Protein AF-A0A7Y5DI59-F1 (afdb_monomer)

Sequence (197 aa):
MNYLNNEKKNRFDKLISLFTQGNISDEQQIELLELQKELKNNKAAIRLQIESIQRQINELNIGVEKLYSREEIEAAARTYSVQPPSSKAGQKQARPSDNNDVLLILPNALGKKGPPDWKYRQGRVYEKAAKTLTTPWQLKQFPPKLLKNGTSAEALQPFFTPVGATYFATETGRAELNKLLDETQTARTHIAKREAK

Radius of gyration: 24.99 Å; Cα contacts (8 Å, |Δi|>4): 143; chains: 1; bounding box: 56×47×71 Å

Structure (mmCIF, N/CA/C/O backbone):
data_AF-A0A7Y5DI59-F1
#
_entry.id   AF-A0A7Y5DI59-F1
#
loop_
_atom_site.group_PDB
_atom_site.id
_atom_site.type_symbol
_atom_site.label_atom_id
_atom_site.label_alt_id
_atom_site.label_comp_id
_atom_site.label_asym_id
_atom_site.label_entity_id
_atom_site.label_seq_id
_atom_site.pdbx_PDB_ins_code
_atom_site.Cartn_x
_atom_site.Cartn_y
_atom_site.Cartn_z
_atom_site.occupancy
_atom_site.B_iso_or_equiv
_atom_site.auth_seq_id
_atom_site.auth_comp_id
_atom_site.auth_asym_id
_atom_site.auth_atom_id
_atom_site.pdbx_PDB_model_num
ATOM 1 N N . MET A 1 1 ? -5.175 -5.384 18.602 1.00 54.12 1 MET A N 1
ATOM 2 C CA . MET A 1 1 ? -4.347 -4.453 19.400 1.00 54.12 1 MET A CA 1
ATOM 3 C C . MET A 1 1 ? -5.215 -3.890 20.514 1.00 54.12 1 MET A C 1
ATOM 5 O O . MET A 1 1 ? -6.174 -3.193 20.209 1.00 54.12 1 MET A O 1
ATOM 9 N N . ASN A 1 2 ? -4.949 -4.253 21.771 1.00 65.69 2 ASN A N 1
ATOM 10 C CA . ASN A 1 2 ? -5.624 -3.656 22.927 1.00 65.69 2 ASN A CA 1
ATOM 11 C C . ASN A 1 2 ? -4.842 -2.398 23.329 1.00 65.69 2 ASN A C 1
ATOM 13 O O . ASN A 1 2 ? -3.684 -2.500 23.715 1.00 65.69 2 ASN A O 1
ATOM 17 N N . TYR A 1 3 ? -5.461 -1.224 23.193 1.00 78.50 3 TYR A N 1
ATOM 18 C CA . TYR A 1 3 ? -4.869 0.075 23.562 1.00 78.50 3 TYR A CA 1
ATOM 19 C C . TYR A 1 3 ? -5.213 0.497 24.999 1.00 78.50 3 TYR A C 1
ATOM 21 O O . TYR A 1 3 ? -4.777 1.541 25.471 1.00 78.50 3 TYR A O 1
ATOM 29 N N . LEU A 1 4 ? -6.004 -0.330 25.675 1.00 80.50 4 LEU A N 1
ATOM 30 C CA . LEU A 1 4 ? -6.393 -0.248 27.073 1.00 80.50 4 LEU A CA 1
ATOM 31 C C . LEU A 1 4 ? -6.234 -1.654 27.665 1.00 80.50 4 LEU A C 1
ATOM 33 O O . LEU A 1 4 ? -6.315 -2.649 26.932 1.00 80.50 4 LEU A O 1
ATOM 37 N N . ASN A 1 5 ? -6.014 -1.748 28.976 1.00 87.69 5 ASN A N 1
ATOM 38 C CA . ASN A 1 5 ? -6.064 -3.039 29.661 1.00 87.69 5 ASN A CA 1
ATOM 39 C C . ASN A 1 5 ? -7.501 -3.613 29.612 1.00 87.69 5 ASN A C 1
ATOM 41 O O . ASN A 1 5 ? -8.457 -2.905 29.284 1.00 87.69 5 ASN A O 1
ATOM 45 N N . ASN A 1 6 ? -7.660 -4.906 29.905 1.00 85.81 6 ASN A N 1
ATOM 46 C CA . ASN A 1 6 ? -8.961 -5.574 29.770 1.00 85.81 6 ASN A CA 1
ATOM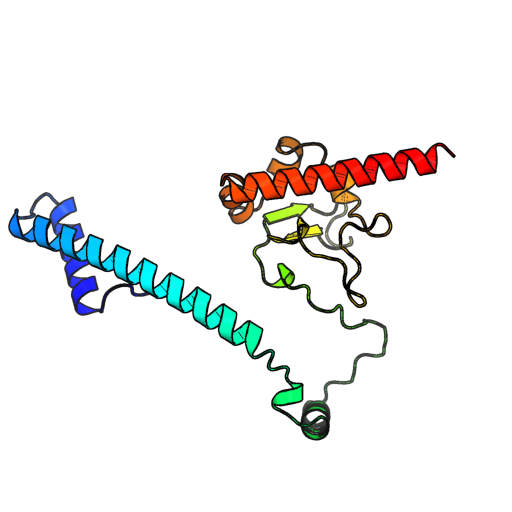 47 C C . ASN A 1 6 ? -10.055 -4.933 30.642 1.00 85.81 6 ASN A C 1
ATOM 49 O O . ASN A 1 6 ? -11.192 -4.817 30.197 1.00 8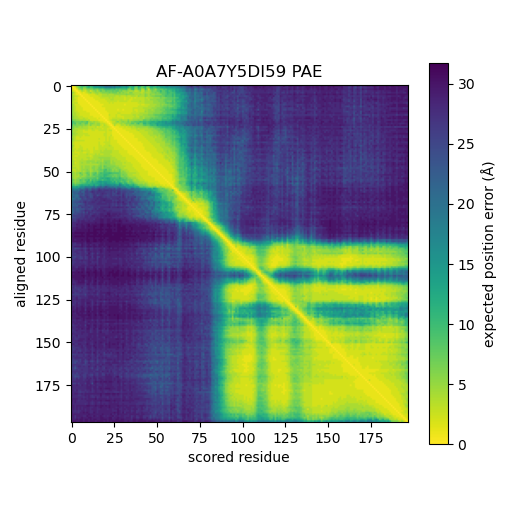5.81 6 ASN A O 1
ATOM 53 N N . GLU A 1 7 ? -9.711 -4.462 31.841 1.00 87.06 7 GLU A N 1
ATOM 54 C CA . GLU A 1 7 ? -10.651 -3.795 32.749 1.00 87.06 7 GLU A CA 1
ATOM 55 C C . GLU A 1 7 ? -11.157 -2.466 32.179 1.00 87.06 7 GLU A C 1
ATOM 57 O O . GLU A 1 7 ? -12.365 -2.252 32.071 1.00 87.06 7 GLU A O 1
ATOM 62 N N . LYS A 1 8 ? -10.244 -1.597 31.735 1.00 87.94 8 LYS A N 1
ATOM 63 C CA . LYS A 1 8 ? -10.567 -0.298 31.133 1.00 87.94 8 LYS A CA 1
ATOM 64 C C . LYS A 1 8 ? -11.302 -0.449 29.812 1.00 87.94 8 LYS A C 1
ATOM 66 O O . LYS A 1 8 ? -12.173 0.357 29.513 1.00 87.94 8 LYS A O 1
ATOM 71 N N . LYS A 1 9 ? -10.994 -1.486 29.033 1.00 86.75 9 LYS A N 1
ATOM 72 C CA . LYS A 1 9 ? -11.729 -1.798 27.805 1.00 86.75 9 LYS A CA 1
ATOM 73 C C . LYS A 1 9 ? -13.176 -2.184 28.101 1.00 86.75 9 LYS A C 1
ATOM 75 O O . LYS A 1 9 ? -14.081 -1.590 27.533 1.00 86.75 9 LYS A O 1
ATOM 80 N N . ASN A 1 10 ? -13.395 -3.103 29.041 1.00 89.75 10 ASN A N 1
ATOM 81 C CA . ASN A 1 10 ? -14.746 -3.493 29.445 1.00 89.75 10 ASN A CA 1
ATOM 82 C C . ASN A 1 10 ? -15.528 -2.296 30.009 1.00 89.75 10 ASN A C 1
ATOM 84 O O . ASN A 1 10 ? -16.723 -2.149 29.750 1.00 89.75 10 ASN A O 1
ATOM 88 N N . ARG A 1 11 ? -14.850 -1.415 30.759 1.00 90.00 11 ARG A N 1
ATOM 89 C CA . ARG A 1 11 ? -15.437 -0.173 31.271 1.00 90.00 11 ARG A CA 1
ATOM 90 C C . ARG A 1 11 ? -15.796 0.796 30.145 1.00 90.00 11 ARG A C 1
ATOM 92 O O . ARG A 1 11 ? -16.911 1.306 30.132 1.00 90.00 11 ARG A O 1
ATOM 99 N N . PHE A 1 12 ? -14.898 0.990 29.184 1.00 90.50 12 PHE A N 1
ATOM 100 C CA . PHE A 1 12 ? -15.122 1.808 27.996 1.00 90.50 12 PHE A CA 1
ATOM 101 C C . PHE A 1 12 ? -16.317 1.306 27.176 1.00 90.50 12 PHE A C 1
ATOM 103 O O . PHE A 1 12 ? -17.213 2.087 26.869 1.00 90.50 12 PHE A O 1
ATOM 110 N N . ASP A 1 13 ? -16.385 0.002 26.899 1.00 89.56 13 ASP A N 1
ATOM 111 C CA . ASP A 1 13 ? -17.481 -0.614 26.142 1.00 89.56 13 ASP A CA 1
ATOM 112 C C . ASP A 1 13 ? -18.830 -0.431 26.864 1.00 89.56 13 ASP A C 1
ATOM 114 O O . ASP A 1 13 ? -19.845 -0.102 26.244 1.00 89.56 13 ASP A O 1
ATOM 118 N N . LYS A 1 14 ? -18.837 -0.549 28.200 1.00 91.25 14 LYS A N 1
ATOM 119 C CA . LYS A 1 14 ? -20.024 -0.293 29.027 1.00 91.25 14 LYS A CA 1
ATOM 120 C C . LYS A 1 14 ? -20.457 1.177 28.984 1.00 91.25 14 LYS A C 1
ATOM 122 O O . LYS A 1 14 ? -21.648 1.448 28.852 1.00 91.25 14 LYS A O 1
ATOM 127 N N . LEU A 1 15 ? -19.516 2.118 29.067 1.00 90.94 15 LEU A N 1
ATOM 128 C CA . LEU A 1 15 ? -19.803 3.555 28.996 1.00 90.94 15 LEU A CA 1
ATOM 129 C C . LEU A 1 15 ? -20.305 3.972 27.607 1.00 90.94 15 LEU A C 1
ATOM 131 O O . LEU A 1 15 ? -21.254 4.743 27.515 1.00 90.94 15 LEU A O 1
ATOM 135 N N . ILE A 1 16 ? -19.751 3.409 26.530 1.00 90.56 16 ILE A N 1
ATOM 136 C CA . ILE A 1 16 ? -20.256 3.603 25.160 1.00 90.56 16 ILE A CA 1
ATOM 137 C C . ILE A 1 16 ? -21.700 3.092 25.034 1.00 90.56 16 ILE A C 1
ATOM 139 O O . ILE A 1 16 ? -22.546 3.760 24.435 1.00 90.56 16 ILE A O 1
ATOM 143 N N . SER A 1 17 ? -22.012 1.933 25.625 1.00 90.06 17 SER A N 1
ATOM 144 C CA . SER A 1 17 ? -23.382 1.406 25.640 1.00 90.06 17 SER A CA 1
ATOM 145 C C . SER A 1 17 ? -24.347 2.322 26.399 1.00 90.06 17 SER A C 1
ATOM 147 O O . SER A 1 17 ? -25.467 2.524 25.946 1.00 90.06 17 SER A O 1
ATOM 149 N N . LEU A 1 18 ? -23.932 2.898 27.531 1.00 89.62 18 LEU A N 1
ATOM 150 C CA . LEU A 1 18 ? -24.763 3.842 28.291 1.00 89.62 18 LEU A CA 1
ATOM 151 C C . LEU A 1 18 ? -24.948 5.169 27.544 1.00 89.62 18 LEU A C 1
ATOM 153 O O . LEU A 1 18 ? -26.059 5.695 27.497 1.00 89.62 18 LEU A O 1
ATOM 157 N N . PHE A 1 19 ? -23.887 5.668 26.903 1.00 89.62 19 PHE A N 1
ATOM 158 C CA . PHE A 1 19 ? -23.921 6.880 26.085 1.00 89.62 19 PHE A CA 1
ATOM 159 C C . PHE A 1 19 ? -24.887 6.739 24.902 1.00 89.62 19 PHE A C 1
ATOM 161 O O . PHE A 1 19 ? -25.721 7.609 24.672 1.00 89.62 19 PHE A O 1
ATOM 168 N N . THR A 1 20 ? -24.825 5.617 24.178 1.00 87.94 20 THR A N 1
ATOM 169 C CA . THR A 1 20 ? -25.717 5.342 23.033 1.00 87.94 20 THR A CA 1
ATOM 170 C C . THR A 1 20 ? -27.176 5.134 23.436 1.00 87.94 20 THR A C 1
ATOM 172 O O . THR A 1 20 ? -28.070 5.430 22.649 1.00 87.94 20 THR A O 1
ATOM 175 N N . GLN A 1 21 ? -27.427 4.673 24.663 1.00 89.75 21 GLN A N 1
ATOM 176 C CA . GLN A 1 21 ? -28.770 4.538 25.236 1.00 89.75 21 GLN A CA 1
ATOM 177 C C . GLN A 1 21 ? -29.309 5.844 25.846 1.00 89.75 21 GLN A C 1
ATOM 179 O O . GLN A 1 21 ? -30.450 5.864 26.298 1.00 89.75 21 GLN A O 1
ATOM 184 N N . GLY A 1 22 ? -28.510 6.918 25.890 1.00 87.06 22 GLY A N 1
ATOM 185 C CA . GLY A 1 22 ? -28.887 8.193 26.513 1.00 87.06 22 GLY A CA 1
ATOM 186 C C . GLY A 1 22 ? -28.945 8.166 28.047 1.00 87.06 22 GLY A C 1
ATOM 187 O O . GLY A 1 22 ? -29.366 9.144 28.652 1.00 87.06 22 GLY A O 1
ATOM 188 N N . ASN A 1 23 ? -28.497 7.077 28.680 1.00 89.38 23 ASN A N 1
ATOM 189 C CA . ASN A 1 23 ? -28.564 6.843 30.128 1.00 89.38 23 ASN A CA 1
ATOM 190 C C . ASN A 1 23 ? -27.180 6.975 30.780 1.00 89.38 23 ASN A C 1
ATOM 192 O O . ASN A 1 23 ? -26.755 6.108 31.546 1.00 89.38 23 ASN A O 1
ATOM 196 N N . ILE A 1 24 ? -26.449 8.032 30.435 1.00 91.25 24 ILE A N 1
ATOM 197 C CA . ILE A 1 24 ? -25.099 8.285 30.942 1.00 91.25 24 ILE A CA 1
ATOM 198 C C . ILE A 1 24 ? -25.096 9.523 31.839 1.00 91.25 24 ILE A C 1
ATOM 200 O O . ILE A 1 24 ? -25.634 10.561 31.459 1.00 91.25 24 ILE A O 1
ATOM 204 N N . SER A 1 25 ? -24.504 9.418 33.030 1.00 93.38 25 SER A N 1
ATOM 205 C CA . SER A 1 25 ? -24.342 10.571 33.927 1.00 93.38 25 SER A CA 1
ATOM 206 C C . SER A 1 25 ? -23.191 11.478 33.483 1.00 93.38 25 SER A C 1
ATOM 208 O O . SER A 1 25 ? -22.293 11.041 32.762 1.00 93.38 25 SER A O 1
ATOM 210 N N . ASP A 1 26 ? -23.168 12.723 33.957 1.00 90.94 26 ASP A N 1
ATOM 211 C CA . ASP A 1 26 ? -22.083 13.672 33.659 1.00 90.94 26 ASP A CA 1
ATOM 212 C C . ASP A 1 26 ? -20.710 13.132 34.100 1.00 90.94 26 ASP A C 1
ATOM 214 O O . ASP A 1 26 ? -19.729 13.214 33.364 1.00 90.94 26 ASP A O 1
ATOM 218 N N . GLU A 1 27 ? -20.650 12.475 35.261 1.00 91.81 27 GLU A N 1
ATOM 219 C CA . GLU A 1 27 ? -19.444 11.807 35.771 1.00 91.81 27 GLU A CA 1
ATOM 220 C C . GLU A 1 27 ? -18.962 10.695 34.827 1.00 91.81 27 GLU A C 1
ATOM 222 O O . 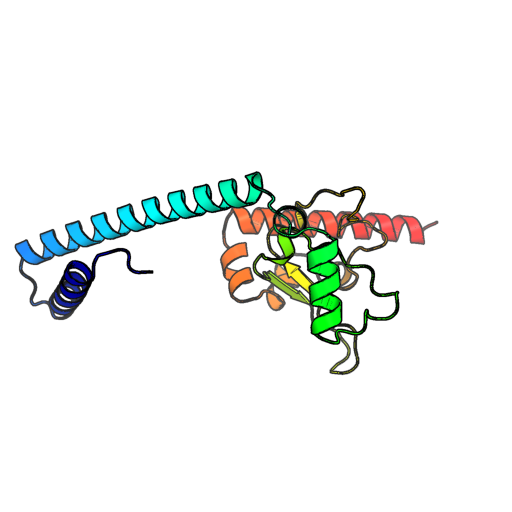GLU A 1 27 ? -17.769 10.561 34.552 1.00 91.81 27 GLU A O 1
ATOM 227 N N . GLN A 1 28 ? -19.896 9.918 34.275 1.00 90.75 28 GLN A N 1
ATOM 228 C CA . GLN A 1 28 ? -19.600 8.852 33.320 1.00 90.75 28 GLN A CA 1
ATOM 229 C C . GLN A 1 28 ? -19.185 9.397 31.945 1.00 90.75 28 GLN A C 1
ATOM 231 O O . GLN A 1 28 ? -18.379 8.767 31.257 1.00 90.75 28 GLN A O 1
ATOM 236 N N . GLN A 1 29 ? -19.691 10.566 31.538 1.00 87.38 29 GLN A N 1
ATOM 237 C CA . GLN A 1 29 ? -19.231 11.250 30.326 1.00 87.38 29 GLN A CA 1
ATOM 238 C C . GLN A 1 29 ? -17.787 11.745 30.473 1.00 87.38 29 GLN A C 1
ATOM 240 O O . GLN A 1 29 ? -16.992 11.592 29.543 1.00 87.38 29 GLN A O 1
ATOM 245 N N . ILE A 1 30 ? -17.426 12.284 31.642 1.00 92.06 30 ILE A N 1
ATOM 246 C CA . ILE A 1 30 ? -16.048 12.692 31.948 1.00 92.06 30 ILE A CA 1
ATOM 247 C C . ILE A 1 30 ? -15.115 11.475 31.897 1.00 92.06 30 ILE A C 1
ATOM 249 O O . ILE A 1 30 ? -14.101 11.514 31.200 1.00 92.06 30 ILE A O 1
ATOM 253 N N . GLU A 1 31 ? -15.494 10.366 32.541 1.00 91.12 31 GLU A N 1
ATOM 254 C CA . GLU A 1 31 ? -14.724 9.114 32.514 1.00 91.12 31 GLU A CA 1
ATOM 255 C C . GLU A 1 31 ? -14.530 8.592 31.076 1.00 91.12 31 GLU A C 1
ATOM 257 O O . GLU A 1 31 ? -13.437 8.168 30.689 1.00 91.12 31 GLU A O 1
ATOM 262 N N . LEU A 1 32 ? -15.572 8.667 30.241 1.00 88.94 32 LEU A N 1
ATOM 263 C CA . LEU A 1 32 ? -15.495 8.271 28.836 1.00 88.94 32 LEU A CA 1
ATOM 264 C C . LEU A 1 32 ? -14.496 9.137 28.050 1.00 88.94 32 LEU A C 1
ATOM 266 O O . LEU A 1 32 ? -13.709 8.601 27.264 1.00 88.94 32 LEU A O 1
ATOM 270 N N . LEU A 1 33 ? -14.494 10.456 28.265 1.00 90.62 33 LEU A N 1
ATOM 271 C CA . LEU A 1 33 ? -13.547 11.378 27.626 1.00 90.62 33 LEU A CA 1
ATOM 272 C C . LEU A 1 33 ? -12.101 11.108 28.060 1.00 90.62 33 LEU A C 1
ATOM 274 O O . LEU A 1 33 ? -11.190 11.125 27.224 1.00 90.62 33 LEU A O 1
ATOM 278 N N . GLU A 1 34 ? -11.877 10.816 29.340 1.00 91.69 34 GLU A N 1
ATOM 279 C CA . GLU A 1 34 ? -10.556 10.445 29.853 1.00 91.69 34 GLU A CA 1
ATOM 280 C C . GLU A 1 34 ? -10.047 9.149 29.218 1.00 91.69 34 GLU A C 1
ATOM 282 O O . GLU A 1 34 ? -8.920 9.110 28.713 1.00 91.69 34 GLU A O 1
ATOM 287 N N . LEU A 1 35 ? -10.894 8.119 29.140 1.00 89.94 35 LEU A N 1
ATOM 288 C CA . LEU A 1 35 ? -10.545 6.854 28.493 1.00 89.94 35 LEU A CA 1
ATOM 289 C C . LEU A 1 35 ? -10.274 7.024 26.990 1.00 89.94 35 LEU A C 1
ATOM 291 O O . LEU A 1 35 ? -9.351 6.400 26.462 1.00 89.94 35 LEU A O 1
ATOM 295 N N . GLN A 1 36 ? -11.007 7.897 26.288 1.00 88.81 36 GLN A N 1
ATOM 296 C CA . GLN A 1 36 ? -10.712 8.227 24.885 1.00 88.81 36 GLN A CA 1
ATOM 297 C C . GLN A 1 36 ? -9.342 8.896 24.726 1.00 88.81 36 GLN A C 1
ATOM 299 O O . GLN A 1 36 ? -8.583 8.566 23.805 1.00 88.81 36 GLN A O 1
ATOM 304 N N . LYS A 1 37 ? -9.007 9.830 25.622 1.00 91.31 37 LYS A N 1
ATOM 305 C CA . LYS A 1 37 ? -7.705 10.505 25.631 1.00 91.31 37 LYS A CA 1
ATOM 306 C C . LYS A 1 37 ? -6.576 9.512 25.907 1.00 91.31 37 LYS A C 1
ATOM 308 O O . LYS A 1 37 ? -5.571 9.526 25.194 1.00 91.31 37 LYS A O 1
ATOM 313 N N . GLU A 1 38 ? -6.759 8.618 26.877 1.00 89.38 38 GLU A N 1
ATOM 314 C CA . GLU A 1 38 ? -5.806 7.551 27.191 1.00 89.38 38 GLU A CA 1
ATOM 315 C C . GLU A 1 38 ? -5.602 6.611 25.993 1.00 89.38 38 GLU A C 1
ATOM 317 O O . GLU A 1 38 ? -4.466 6.333 25.609 1.00 89.38 38 GLU A O 1
ATOM 322 N N . LEU A 1 39 ? -6.682 6.209 25.317 1.00 88.50 39 LEU A N 1
ATOM 323 C CA . LEU A 1 39 ? -6.625 5.367 24.120 1.00 88.50 39 LEU A CA 1
ATOM 324 C C . LEU A 1 39 ? -5.818 6.038 22.997 1.00 88.50 39 LEU A C 1
ATOM 326 O O . LEU A 1 39 ? -4.944 5.408 22.393 1.00 88.50 39 LEU A O 1
ATOM 330 N N . LYS A 1 40 ? -6.061 7.329 22.734 1.00 88.50 40 LYS A N 1
ATOM 331 C CA . LYS A 1 40 ? -5.317 8.103 21.727 1.00 88.50 40 LYS A CA 1
ATOM 332 C C . LYS A 1 40 ? -3.824 8.180 22.060 1.00 88.50 40 LYS A C 1
ATOM 334 O O . LYS A 1 40 ? -2.997 7.975 21.168 1.00 88.50 40 LYS A O 1
ATOM 339 N N . ASN A 1 41 ? -3.487 8.424 23.325 1.00 90.25 41 ASN A N 1
ATOM 340 C CA . ASN A 1 41 ? -2.102 8.495 23.791 1.00 90.25 41 ASN A CA 1
ATOM 341 C C . ASN A 1 41 ? -1.398 7.136 23.679 1.00 90.25 41 ASN A C 1
ATOM 343 O O . ASN A 1 41 ? -0.316 7.056 23.099 1.00 90.25 41 ASN A O 1
ATOM 347 N N . ASN A 1 42 ? -2.038 6.056 24.132 1.00 89.88 42 ASN A N 1
ATOM 348 C CA . ASN A 1 42 ? -1.484 4.703 24.047 1.00 89.88 42 ASN A CA 1
ATOM 349 C C . ASN A 1 42 ? -1.288 4.261 22.593 1.00 89.88 42 ASN A C 1
ATOM 351 O O . ASN A 1 42 ? -0.276 3.650 22.254 1.00 89.88 42 ASN A O 1
ATOM 355 N N . LYS A 1 43 ? -2.212 4.623 21.694 1.00 88.81 43 LYS A N 1
ATOM 356 C CA . LYS A 1 43 ? -2.070 4.363 20.256 1.00 88.81 43 LYS A CA 1
ATOM 357 C C . LYS A 1 43 ? -0.867 5.096 19.654 1.00 88.81 43 LYS A C 1
ATOM 359 O O . LYS A 1 43 ? -0.146 4.506 18.850 1.00 88.81 43 LYS A O 1
ATOM 364 N N . ALA A 1 44 ? -0.641 6.354 20.036 1.00 85.50 44 ALA A N 1
ATOM 365 C CA . ALA A 1 44 ? 0.527 7.115 19.595 1.00 85.50 44 ALA A CA 1
ATOM 366 C C . ALA A 1 44 ? 1.836 6.517 20.141 1.00 85.50 44 ALA A C 1
ATOM 368 O O . ALA A 1 44 ? 2.784 6.336 19.379 1.00 85.50 44 ALA A O 1
ATOM 369 N N . ALA A 1 45 ? 1.865 6.133 21.421 1.00 87.06 45 ALA A N 1
ATOM 370 C CA . ALA A 1 45 ? 3.024 5.500 22.047 1.00 87.06 45 ALA A CA 1
ATOM 371 C C . ALA A 1 45 ? 3.386 4.163 21.377 1.00 87.06 45 ALA A C 1
ATOM 373 O O . ALA A 1 45 ? 4.538 3.956 21.000 1.00 87.06 45 ALA A O 1
ATOM 374 N N . ILE A 1 46 ? 2.397 3.295 21.138 1.00 84.62 46 ILE A N 1
ATOM 375 C CA . ILE A 1 46 ? 2.602 2.015 20.442 1.00 84.62 46 ILE A CA 1
ATOM 376 C C . ILE A 1 46 ? 3.114 2.240 19.018 1.00 84.62 46 ILE A C 1
ATOM 378 O O . ILE A 1 46 ? 3.997 1.517 18.563 1.00 84.62 46 ILE A O 1
ATOM 382 N N . ARG A 1 47 ? 2.609 3.255 18.305 1.00 83.69 47 ARG A N 1
ATOM 383 C CA . ARG A 1 47 ? 3.111 3.587 16.966 1.00 83.69 47 ARG A CA 1
ATOM 384 C C . ARG A 1 47 ? 4.598 3.950 16.998 1.00 83.69 47 ARG A C 1
ATOM 386 O O . ARG A 1 47 ? 5.356 3.419 16.193 1.00 83.69 47 ARG A O 1
ATOM 393 N N . LEU A 1 48 ? 5.012 4.801 17.935 1.00 86.75 48 LEU A N 1
ATOM 394 C CA . LEU A 1 48 ? 6.419 5.179 18.096 1.00 86.75 48 LEU A CA 1
ATOM 395 C C . LEU A 1 48 ? 7.297 3.975 18.467 1.00 86.75 48 LEU A C 1
ATOM 397 O O . LEU A 1 48 ? 8.401 3.837 17.943 1.00 86.75 48 LEU A O 1
ATOM 401 N N . GLN A 1 49 ? 6.798 3.072 19.316 1.00 84.69 49 GLN A N 1
ATOM 402 C CA . GLN A 1 49 ? 7.494 1.826 19.651 1.00 84.69 49 GLN A CA 1
ATOM 403 C C . GLN A 1 49 ? 7.656 0.911 18.432 1.00 84.69 49 GLN A C 1
ATOM 405 O O . GLN A 1 49 ? 8.742 0.382 18.218 1.00 84.69 49 GLN A O 1
ATOM 410 N N . ILE A 1 50 ? 6.621 0.755 17.600 1.00 80.62 50 ILE A N 1
ATOM 411 C CA . ILE A 1 50 ? 6.702 -0.032 16.360 1.00 80.62 50 ILE A CA 1
ATOM 412 C C . ILE A 1 50 ? 7.733 0.574 15.407 1.00 80.62 50 ILE A C 1
ATOM 414 O O . ILE A 1 50 ? 8.578 -0.154 14.890 1.00 80.62 50 ILE A O 1
ATOM 418 N N . GLU A 1 51 ? 7.702 1.893 15.203 1.00 84.50 51 GLU A N 1
ATOM 419 C CA . GLU A 1 51 ? 8.673 2.587 14.350 1.00 84.50 51 GLU A CA 1
ATOM 420 C C . GLU A 1 51 ? 10.109 2.416 14.882 1.00 84.50 51 GLU A C 1
ATOM 422 O O . GLU A 1 51 ? 11.041 2.215 14.103 1.00 84.50 51 GLU A O 1
ATOM 427 N N . SER A 1 52 ? 10.295 2.430 16.206 1.00 83.81 52 SER A N 1
ATOM 428 C CA . SER A 1 52 ? 11.589 2.173 16.848 1.00 83.81 52 SER A CA 1
ATOM 429 C C . SER A 1 52 ? 12.063 0.728 16.659 1.00 83.81 52 SER A C 1
ATOM 431 O O . SER A 1 52 ? 13.197 0.522 16.231 1.00 83.81 52 SER A O 1
ATOM 433 N N . ILE A 1 53 ? 11.200 -0.265 16.894 1.00 77.50 53 ILE A N 1
ATOM 434 C CA . ILE A 1 53 ? 11.522 -1.688 16.701 1.00 77.50 53 ILE A CA 1
ATOM 435 C C . ILE A 1 53 ? 11.853 -1.968 15.233 1.00 77.50 53 ILE A C 1
ATOM 437 O O . ILE A 1 53 ? 12.807 -2.678 14.938 1.00 77.50 53 ILE A O 1
ATOM 441 N N . GLN A 1 54 ? 11.113 -1.379 14.293 1.00 74.31 54 GLN A N 1
ATOM 442 C CA . GLN A 1 54 ? 11.401 -1.516 12.866 1.00 74.31 54 GLN A CA 1
ATOM 443 C C . GLN A 1 54 ? 12.772 -0.941 12.501 1.00 74.31 54 GLN A C 1
ATOM 445 O O . GLN A 1 54 ? 13.501 -1.564 11.729 1.00 74.31 54 GLN A O 1
ATOM 450 N N . ARG A 1 55 ? 13.161 0.208 13.072 1.00 77.31 55 ARG A N 1
ATOM 451 C CA . ARG A 1 55 ? 14.525 0.735 12.906 1.00 77.31 55 ARG A CA 1
ATOM 452 C C . ARG A 1 55 ? 15.564 -0.220 13.481 1.00 77.31 55 ARG A C 1
ATOM 454 O O . ARG A 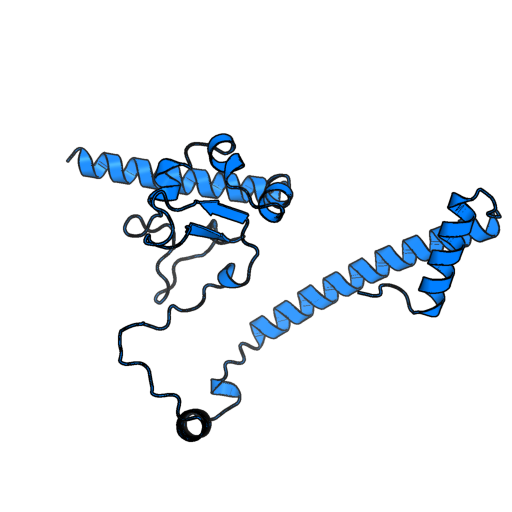1 55 ? 16.501 -0.546 12.767 1.00 77.31 55 ARG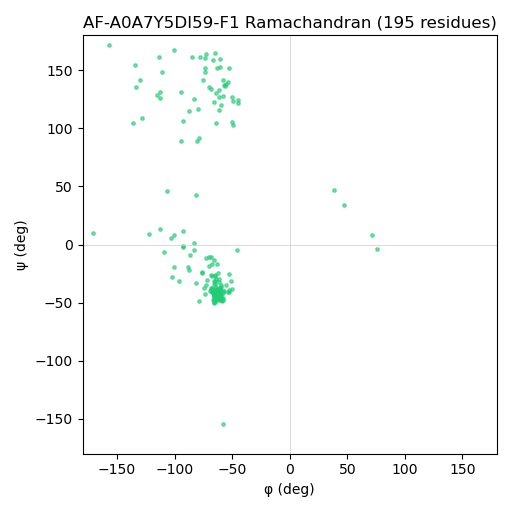 A O 1
ATOM 461 N N . GLN A 1 56 ? 15.359 -0.730 14.694 1.00 77.56 56 GLN A N 1
ATOM 462 C CA . GLN A 1 56 ? 16.283 -1.680 15.324 1.00 77.56 56 GLN A CA 1
ATOM 463 C C . GLN A 1 56 ? 16.434 -2.973 14.513 1.00 77.56 56 GLN A C 1
ATOM 465 O O . GLN A 1 56 ? 17.548 -3.433 14.301 1.00 77.56 56 GLN A O 1
ATOM 470 N N . ILE A 1 57 ? 15.339 -3.544 14.002 1.00 73.19 57 ILE A N 1
ATOM 471 C CA . ILE A 1 57 ? 15.378 -4.735 13.137 1.00 73.19 57 ILE A CA 1
ATOM 472 C C . ILE A 1 57 ? 16.190 -4.453 11.867 1.00 73.19 57 ILE A C 1
ATOM 474 O O . ILE A 1 57 ? 17.037 -5.260 11.480 1.00 73.19 57 ILE A O 1
ATOM 478 N N . ASN A 1 58 ? 15.963 -3.297 11.239 1.00 72.50 58 ASN A N 1
ATOM 479 C CA . ASN A 1 58 ? 16.689 -2.897 10.037 1.00 72.50 58 ASN A CA 1
ATOM 480 C C . ASN A 1 58 ? 18.179 -2.632 10.315 1.00 72.50 58 ASN A C 1
ATOM 482 O O . ASN A 1 58 ? 19.021 -3.006 9.503 1.00 72.50 58 ASN A O 1
ATOM 486 N N . GLU A 1 59 ? 18.513 -2.022 11.455 1.00 74.25 59 GLU A N 1
ATOM 487 C CA . GLU A 1 59 ? 19.895 -1.774 11.889 1.00 74.25 59 GLU A CA 1
ATOM 488 C C . GLU A 1 59 ? 20.636 -3.070 12.220 1.00 74.25 59 GLU A C 1
ATOM 490 O O . GLU A 1 59 ? 21.806 -3.229 11.868 1.00 74.25 59 GLU A O 1
ATOM 495 N N . LEU A 1 60 ? 19.957 -4.022 12.862 1.00 70.38 60 LEU A N 1
ATOM 496 C CA . LEU A 1 60 ? 20.557 -5.292 13.249 1.00 70.38 60 LEU A CA 1
ATOM 497 C C . LEU A 1 60 ? 20.942 -6.139 12.024 1.00 70.38 60 LEU A C 1
ATOM 499 O O . LEU A 1 60 ? 21.947 -6.860 12.087 1.00 70.38 60 LEU A O 1
ATOM 503 N N . ASN A 1 61 ? 20.195 -6.023 10.914 1.00 63.81 61 ASN A N 1
ATOM 504 C CA . ASN A 1 61 ? 20.436 -6.712 9.638 1.00 63.81 61 ASN A CA 1
ATOM 505 C C . ASN A 1 61 ? 20.929 -8.159 9.851 1.00 63.81 61 ASN A C 1
ATOM 507 O O . ASN A 1 61 ? 21.966 -8.584 9.329 1.00 63.81 61 ASN A O 1
ATOM 511 N N . ILE A 1 62 ? 20.249 -8.882 10.746 1.00 61.25 62 ILE A N 1
ATOM 512 C CA . ILE A 1 62 ? 20.612 -10.246 11.125 1.00 61.25 62 ILE A CA 1
ATOM 513 C C . ILE A 1 62 ? 20.068 -11.163 10.036 1.00 61.25 62 ILE A C 1
ATOM 515 O O . ILE A 1 62 ? 18.928 -11.616 10.083 1.00 61.25 62 ILE A O 1
ATOM 519 N N . GLY A 1 63 ? 20.886 -11.386 9.011 1.00 61.81 63 GLY A N 1
ATOM 520 C CA . GLY A 1 63 ? 20.657 -12.460 8.054 1.00 61.81 63 GLY A CA 1
ATOM 521 C C . GLY A 1 63 ? 20.808 -13.824 8.728 1.00 61.81 63 GLY A C 1
ATOM 522 O O . GLY A 1 63 ? 21.479 -13.949 9.751 1.00 61.81 63 GLY A O 1
ATOM 523 N N . VAL A 1 64 ? 20.225 -14.861 8.124 1.00 58.72 64 VAL A N 1
ATOM 524 C CA . VAL A 1 64 ? 20.359 -16.265 8.569 1.00 58.72 64 VAL A CA 1
ATOM 525 C C . VAL A 1 64 ? 21.835 -16.654 8.756 1.00 58.72 64 VAL A C 1
ATOM 527 O O . VAL A 1 64 ? 22.166 -17.389 9.677 1.00 58.72 64 VAL A O 1
ATOM 530 N N . GLU A 1 65 ? 22.725 -16.057 7.961 1.00 58.59 65 GLU A N 1
ATOM 531 C CA . GLU A 1 65 ? 24.183 -16.235 8.005 1.00 58.59 65 GLU A CA 1
ATOM 532 C C . GLU A 1 65 ? 24.865 -15.686 9.276 1.00 58.59 65 GLU A C 1
ATOM 534 O O . GLU A 1 65 ? 26.006 -16.038 9.554 1.00 58.59 65 GLU A O 1
ATOM 539 N N . LYS A 1 66 ? 24.194 -14.824 10.057 1.00 61.38 66 LYS A N 1
ATOM 540 C CA . LYS A 1 66 ? 24.662 -14.389 11.389 1.00 61.38 66 LYS A CA 1
ATOM 541 C C . LYS A 1 66 ? 24.192 -15.313 12.518 1.00 61.38 66 LYS A C 1
ATOM 543 O O . LYS A 1 66 ? 24.743 -15.230 13.610 1.00 61.38 66 LYS A O 1
ATOM 548 N N . LEU A 1 67 ? 23.153 -16.119 12.287 1.00 64.19 67 LEU A N 1
ATOM 549 C CA . LEU A 1 67 ? 22.528 -16.976 13.305 1.00 64.19 67 LEU A CA 1
ATOM 550 C C . LEU A 1 67 ? 22.946 -18.437 13.185 1.00 64.19 67 LEU A C 1
ATOM 552 O O . LEU A 1 67 ? 22.958 -19.146 14.184 1.00 64.19 67 LEU A O 1
ATOM 556 N N . TYR A 1 68 ? 23.284 -18.865 11.973 1.00 65.75 68 TYR A N 1
ATOM 557 C CA . TYR A 1 68 ? 23.690 -20.223 11.672 1.00 65.75 68 TYR A CA 1
ATOM 558 C C . TYR A 1 68 ? 24.932 -20.180 10.804 1.00 65.75 68 TYR A C 1
ATOM 560 O O . TYR A 1 68 ? 25.019 -19.411 9.840 1.00 65.75 68 TYR A O 1
ATOM 568 N N . SER A 1 69 ? 25.891 -21.031 11.141 1.00 70.25 69 SER A N 1
ATOM 569 C CA . SER A 1 69 ? 27.020 -21.293 10.267 1.00 70.25 69 SER A CA 1
ATOM 570 C C . SER A 1 69 ? 26.521 -21.865 8.939 1.00 70.25 69 SER A C 1
ATOM 572 O O . SER A 1 69 ? 25.472 -22.510 8.842 1.00 70.25 69 SER A O 1
ATOM 574 N N . ARG A 1 70 ? 27.297 -21.645 7.879 1.00 65.56 70 ARG A N 1
ATOM 575 C CA . ARG A 1 70 ? 26.989 -22.188 6.553 1.00 65.56 70 ARG A CA 1
ATOM 576 C C . ARG A 1 70 ? 26.818 -23.712 6.581 1.00 65.56 70 ARG A C 1
ATOM 578 O O . ARG A 1 70 ? 25.964 -24.244 5.883 1.00 65.56 70 ARG A O 1
ATOM 585 N N . GLU A 1 71 ? 27.584 -24.387 7.429 1.00 72.62 71 GLU A N 1
ATOM 586 C CA . GLU A 1 71 ? 27.544 -25.836 7.626 1.00 72.62 71 GLU A CA 1
ATOM 587 C C . GLU A 1 71 ? 26.234 -26.295 8.279 1.00 72.62 71 GLU A C 1
ATOM 589 O O . GLU A 1 71 ? 25.653 -27.283 7.838 1.00 72.62 71 GLU A O 1
ATOM 594 N N . GLU A 1 72 ? 25.707 -25.554 9.258 1.00 71.56 72 GLU A N 1
ATOM 595 C CA . GLU A 1 72 ? 24.403 -25.842 9.876 1.00 71.56 72 GLU A CA 1
ATOM 596 C C . GLU A 1 72 ? 23.243 -25.624 8.896 1.00 71.56 72 GLU A C 1
ATOM 598 O O . GLU A 1 72 ? 22.299 -26.417 8.858 1.00 71.56 72 GLU A O 1
ATOM 603 N N . ILE A 1 73 ? 23.334 -24.592 8.050 1.00 64.62 73 ILE A N 1
ATOM 604 C CA . ILE A 1 73 ? 22.356 -24.328 6.984 1.00 64.62 73 ILE A CA 1
ATOM 605 C C . ILE A 1 73 ? 22.379 -25.463 5.948 1.00 64.62 73 ILE A C 1
ATOM 607 O O . ILE A 1 73 ? 21.327 -25.957 5.535 1.00 64.62 73 ILE A O 1
ATOM 611 N N . GLU A 1 74 ? 23.569 -25.909 5.541 1.00 66.12 74 GLU A N 1
ATOM 612 C CA . GLU A 1 74 ? 23.740 -27.014 4.593 1.00 66.12 74 GLU A CA 1
ATOM 613 C C . GLU A 1 74 ? 23.299 -28.361 5.182 1.00 66.12 74 GLU A C 1
ATOM 615 O O . GLU A 1 74 ? 22.677 -29.164 4.482 1.00 66.12 74 GLU A O 1
ATOM 620 N N . ALA A 1 75 ? 23.561 -28.605 6.467 1.00 69.44 75 ALA A N 1
ATOM 621 C CA . ALA A 1 75 ? 23.106 -29.797 7.172 1.00 69.44 75 ALA A CA 1
ATOM 622 C C . ALA A 1 75 ? 21.574 -29.839 7.273 1.00 69.44 75 ALA A C 1
ATOM 624 O O . ALA A 1 75 ? 20.968 -30.864 6.961 1.00 69.44 75 ALA A O 1
ATOM 625 N N . ALA A 1 76 ? 20.930 -28.718 7.614 1.00 63.00 76 ALA A N 1
ATOM 626 C CA . ALA A 1 76 ? 19.472 -28.617 7.617 1.00 63.00 76 ALA A CA 1
ATOM 627 C C . ALA A 1 76 ? 18.887 -28.853 6.213 1.00 63.00 76 ALA A C 1
ATOM 629 O O . ALA A 1 76 ? 17.941 -29.625 6.059 1.00 63.00 76 ALA A O 1
ATOM 630 N N . ALA A 1 77 ? 19.484 -28.271 5.170 1.00 59.28 77 ALA A N 1
ATOM 631 C CA . ALA A 1 77 ? 19.043 -28.472 3.789 1.00 59.28 77 ALA A CA 1
ATOM 632 C C . ALA A 1 77 ? 19.108 -29.949 3.346 1.00 59.28 77 ALA A C 1
ATOM 634 O O . ALA A 1 77 ? 18.232 -30.412 2.612 1.00 59.28 77 ALA A O 1
ATOM 635 N N . ARG A 1 78 ? 20.108 -30.704 3.827 1.00 63.19 78 ARG A N 1
ATOM 636 C CA . ARG A 1 78 ? 20.254 -32.146 3.559 1.00 63.19 78 ARG A CA 1
ATOM 637 C C . ARG A 1 78 ? 19.235 -32.994 4.326 1.00 63.19 78 ARG A C 1
ATOM 639 O O . ARG A 1 78 ? 18.650 -33.898 3.735 1.00 63.19 78 ARG A O 1
ATOM 646 N N . THR A 1 79 ? 18.982 -32.691 5.601 1.00 62.66 79 THR A N 1
ATOM 647 C CA . THR A 1 79 ? 18.053 -33.458 6.457 1.00 62.66 79 THR A CA 1
ATOM 648 C C . THR A 1 79 ? 16.602 -33.388 5.970 1.00 62.66 79 THR A C 1
ATOM 650 O O . THR A 1 79 ? 15.865 -34.362 6.096 1.00 62.66 79 THR A O 1
ATOM 653 N N . TYR A 1 80 ? 16.188 -32.280 5.348 1.00 58.53 80 TYR A N 1
ATOM 654 C CA . TYR A 1 80 ? 14.807 -32.094 4.883 1.00 58.53 80 TYR A CA 1
ATOM 655 C C . TYR A 1 80 ? 14.544 -32.513 3.424 1.00 58.53 80 TYR A C 1
ATOM 657 O O . TYR A 1 80 ? 13.470 -32.216 2.907 1.00 58.53 80 TYR A O 1
ATOM 665 N N . SER A 1 81 ? 15.473 -33.211 2.749 1.00 51.34 81 SER A N 1
ATOM 666 C CA . SER A 1 81 ? 15.308 -33.663 1.347 1.00 51.34 81 SER A CA 1
ATOM 667 C C . SER A 1 81 ? 14.793 -32.568 0.403 1.00 51.34 81 SER A C 1
ATOM 669 O O . SER A 1 81 ? 14.053 -32.828 -0.547 1.00 51.34 81 SER A O 1
ATOM 671 N N . VAL A 1 82 ? 15.190 -31.319 0.651 1.00 51.09 82 VAL A N 1
ATOM 672 C CA . VAL A 1 82 ? 14.942 -30.233 -0.287 1.00 51.09 82 VAL A CA 1
ATOM 673 C C . VAL A 1 82 ? 16.002 -30.389 -1.364 1.00 51.09 82 VAL A C 1
ATOM 675 O O . VAL A 1 82 ? 17.125 -29.912 -1.218 1.00 51.09 82 VAL A O 1
ATOM 678 N N . GLN A 1 83 ? 15.669 -31.122 -2.431 1.00 42.50 83 GLN A N 1
ATOM 679 C CA . GLN A 1 83 ? 16.454 -31.095 -3.663 1.00 42.50 83 GLN A CA 1
ATOM 680 C C . GLN A 1 83 ? 16.770 -29.627 -3.981 1.00 42.50 83 GLN A C 1
ATOM 682 O O . GLN A 1 83 ? 15.830 -28.833 -4.108 1.00 42.50 83 GLN A O 1
ATOM 687 N N . PRO A 1 84 ? 18.052 -29.233 -4.092 1.00 40.16 84 PRO A N 1
ATOM 688 C CA . PRO A 1 84 ? 18.372 -27.890 -4.531 1.00 40.16 84 PRO A CA 1
ATOM 689 C C . PRO A 1 84 ? 17.764 -27.745 -5.930 1.00 40.16 84 PRO A C 1
ATOM 691 O O . PRO A 1 84 ? 18.077 -28.555 -6.811 1.00 40.16 84 PRO A O 1
ATOM 694 N N . PRO A 1 85 ? 16.846 -26.788 -6.155 1.00 40.97 85 PRO A N 1
ATOM 695 C CA . PRO A 1 85 ? 16.251 -26.624 -7.465 1.00 40.97 85 PRO A CA 1
ATOM 696 C C . PRO A 1 85 ? 17.375 -26.362 -8.464 1.00 40.97 85 PRO A C 1
ATOM 698 O O . PRO A 1 85 ? 18.218 -25.485 -8.253 1.00 40.97 85 PRO A O 1
ATOM 701 N N . SER A 1 86 ? 17.382 -27.148 -9.541 1.00 39.88 86 SER A N 1
ATOM 702 C CA . SER A 1 86 ? 18.285 -26.981 -10.673 1.00 39.88 86 SER A CA 1
ATOM 703 C C . SER A 1 86 ? 18.353 -25.504 -11.054 1.00 39.88 86 SER A C 1
ATOM 705 O O . SER A 1 86 ? 17.336 -24.845 -11.294 1.00 39.88 86 SER A O 1
ATOM 707 N N . SER A 1 87 ? 19.568 -24.989 -11.074 1.00 50.06 87 SER A N 1
ATOM 708 C CA . SER A 1 87 ? 19.940 -23.613 -11.345 1.00 50.06 87 SER A CA 1
ATOM 709 C C . SER A 1 87 ? 19.303 -23.065 -12.627 1.00 50.06 87 SER A C 1
ATOM 711 O O . SER A 1 87 ? 19.741 -23.367 -13.733 1.00 50.06 87 SER A O 1
ATOM 713 N N . LYS A 1 88 ? 18.285 -22.205 -12.459 1.00 39.84 88 LYS A N 1
ATOM 714 C CA . LYS A 1 88 ? 18.009 -21.014 -13.301 1.00 39.84 88 LYS A CA 1
ATOM 715 C C . LYS A 1 88 ? 16.912 -20.076 -12.774 1.00 39.84 88 LYS A C 1
ATOM 717 O O . LYS A 1 88 ? 16.543 -19.132 -13.465 1.00 39.84 88 LYS A O 1
ATOM 722 N N . ALA A 1 89 ? 16.433 -20.247 -11.544 1.00 43.22 89 ALA A N 1
ATOM 723 C CA . ALA A 1 89 ? 15.763 -19.166 -10.830 1.00 43.22 89 ALA A CA 1
ATOM 724 C C . ALA A 1 89 ? 16.818 -18.472 -9.968 1.00 43.22 89 ALA A C 1
ATOM 726 O O . ALA A 1 89 ? 17.057 -18.876 -8.834 1.00 43.22 89 ALA A O 1
ATOM 727 N N . GLY A 1 90 ? 17.507 -17.468 -10.522 1.00 43.22 90 GLY A N 1
ATOM 728 C CA . GLY A 1 90 ? 18.296 -16.570 -9.683 1.00 43.22 90 GLY A CA 1
ATOM 729 C C . GLY A 1 90 ? 17.395 -16.105 -8.546 1.00 43.22 90 GLY A C 1
ATOM 730 O O . GLY A 1 90 ? 16.265 -15.691 -8.820 1.00 43.22 90 GLY A O 1
ATOM 731 N N . GLN A 1 91 ? 17.842 -16.257 -7.296 1.00 45.97 91 GLN A N 1
ATOM 732 C CA . GLN A 1 91 ? 17.156 -15.679 -6.147 1.00 45.97 91 GLN A CA 1
ATOM 733 C C . GLN A 1 91 ? 16.907 -14.212 -6.495 1.00 45.97 91 GLN A C 1
ATOM 735 O O . GLN A 1 91 ? 17.840 -13.408 -6.533 1.00 45.97 91 GLN A O 1
ATOM 740 N N . LYS A 1 92 ? 15.667 -13.871 -6.865 1.00 54.22 92 LYS A N 1
ATOM 741 C CA . LYS A 1 92 ? 15.286 -12.479 -7.059 1.00 54.22 92 LYS A CA 1
ATOM 742 C C . LYS A 1 92 ? 15.438 -11.881 -5.677 1.00 54.22 92 LYS A C 1
ATOM 744 O O . LYS A 1 92 ? 14.642 -12.204 -4.801 1.00 54.22 92 LYS A O 1
ATOM 749 N N . GLN A 1 93 ? 16.500 -11.108 -5.470 1.00 61.56 93 GLN A N 1
ATOM 750 C CA . GLN A 1 93 ? 16.677 -10.385 -4.223 1.00 61.56 93 GLN A CA 1
ATOM 751 C C . GLN A 1 93 ? 15.378 -9.646 -3.927 1.00 61.56 93 GLN A C 1
ATOM 753 O O . GLN A 1 93 ? 14.865 -8.919 -4.784 1.00 61.56 93 GLN A O 1
ATOM 758 N N . ALA A 1 94 ? 14.825 -9.917 -2.747 1.00 67.38 94 ALA A N 1
ATOM 759 C CA . ALA A 1 94 ? 13.600 -9.287 -2.304 1.00 67.38 94 ALA A CA 1
ATOM 760 C C . ALA A 1 94 ? 13.849 -7.781 -2.213 1.00 67.38 94 ALA A C 1
ATOM 762 O O . ALA A 1 94 ? 14.821 -7.326 -1.605 1.00 67.38 94 ALA A O 1
ATOM 763 N N . ARG A 1 95 ? 12.990 -7.005 -2.865 1.00 74.62 95 ARG A N 1
ATOM 764 C CA . ARG A 1 95 ? 13.002 -5.551 -2.756 1.00 74.62 95 ARG A CA 1
ATOM 765 C C . ARG A 1 95 ? 12.437 -5.155 -1.395 1.00 74.62 95 ARG A C 1
ATOM 767 O O . ARG A 1 95 ? 11.497 -5.804 -0.939 1.00 74.62 95 ARG A O 1
ATOM 774 N N . PRO A 1 96 ? 12.892 -4.050 -0.783 1.00 78.81 96 PRO A N 1
ATOM 775 C CA . PRO A 1 96 ? 12.268 -3.535 0.434 1.00 78.81 96 PRO A CA 1
ATOM 776 C C . PRO A 1 96 ? 10.751 -3.337 0.279 1.00 78.81 96 PRO A C 1
ATOM 778 O O . PRO A 1 96 ? 9.992 -3.699 1.174 1.00 78.81 96 PRO A O 1
ATOM 781 N N . SER A 1 97 ? 10.289 -2.861 -0.888 1.00 83.94 97 SER A N 1
ATOM 782 C CA . SER A 1 97 ? 8.852 -2.711 -1.156 1.00 83.94 97 SER A CA 1
ATOM 783 C C . SER A 1 97 ? 8.095 -4.026 -1.330 1.00 83.94 97 SER A C 1
ATOM 785 O O . SER A 1 97 ? 6.871 -3.980 -1.370 1.00 83.94 97 SER A O 1
ATOM 787 N N . ASP A 1 98 ? 8.745 -5.193 -1.451 1.00 83.56 98 ASP A N 1
ATOM 788 C CA . ASP A 1 98 ? 8.035 -6.477 -1.592 1.00 83.56 98 ASP A CA 1
ATOM 789 C C . ASP A 1 98 ? 7.171 -6.815 -0.368 1.00 83.56 98 ASP A C 1
ATOM 791 O O . ASP A 1 98 ? 6.160 -7.504 -0.520 1.00 83.56 98 ASP A O 1
ATOM 795 N N . ASN A 1 99 ? 7.512 -6.260 0.799 1.00 82.81 99 ASN A N 1
ATOM 796 C CA . ASN A 1 99 ? 6.748 -6.401 2.040 1.00 82.81 99 ASN A CA 1
ATOM 797 C C . ASN A 1 99 ? 5.626 -5.364 2.194 1.00 82.81 99 ASN A C 1
ATOM 799 O O . ASN A 1 99 ? 4.811 -5.485 3.104 1.00 82.81 99 ASN A O 1
ATOM 803 N N . ASN A 1 100 ? 5.566 -4.360 1.316 1.00 87.25 100 ASN A N 1
ATOM 804 C CA . ASN A 1 100 ? 4.571 -3.300 1.398 1.00 87.25 100 ASN A CA 1
ATOM 805 C C . ASN A 1 100 ? 3.251 -3.698 0.728 1.00 87.25 100 ASN A C 1
ATOM 807 O O . ASN A 1 100 ? 3.201 -4.585 -0.139 1.00 87.25 100 ASN A O 1
ATOM 811 N N . ASP A 1 101 ? 2.194 -2.971 1.087 1.00 90.06 101 ASP A N 1
ATOM 812 C CA . ASP A 1 101 ? 0.864 -3.149 0.520 1.00 90.06 101 ASP A CA 1
ATOM 813 C C . ASP A 1 101 ? 0.862 -2.981 -1.003 1.00 90.06 101 ASP A C 1
ATOM 815 O O . ASP A 1 101 ? 1.553 -2.134 -1.583 1.00 90.06 101 ASP A O 1
ATOM 819 N N . VAL A 1 102 ? 0.066 -3.821 -1.666 1.00 92.25 102 VAL A N 1
ATOM 820 C CA . VAL A 1 102 ? -0.177 -3.729 -3.107 1.00 92.25 102 VAL A CA 1
ATOM 821 C C . VAL A 1 102 ? -1.217 -2.640 -3.343 1.00 92.25 102 VAL A C 1
ATOM 823 O O . VAL A 1 102 ? -2.364 -2.787 -2.926 1.00 92.25 102 VAL A O 1
ATOM 826 N N . LEU A 1 103 ? -0.832 -1.574 -4.041 1.00 92.12 103 LEU A N 1
ATOM 827 C CA . LEU A 1 103 ? -1.700 -0.425 -4.309 1.00 92.12 103 LEU A CA 1
ATOM 828 C C . LEU A 1 103 ? -2.378 -0.502 -5.685 1.00 92.12 103 LEU A C 1
ATOM 830 O O . LEU A 1 103 ? -3.503 -0.032 -5.834 1.00 92.12 103 LEU A O 1
ATOM 834 N N . LEU A 1 104 ? -1.721 -1.111 -6.682 1.00 92.38 104 LEU A N 1
ATOM 835 C CA . LEU A 1 104 ? -2.268 -1.285 -8.036 1.00 92.38 104 LEU A CA 1
ATOM 836 C C . LEU A 1 104 ? -2.142 -2.734 -8.494 1.00 92.38 104 LEU A C 1
ATOM 838 O O . LEU A 1 1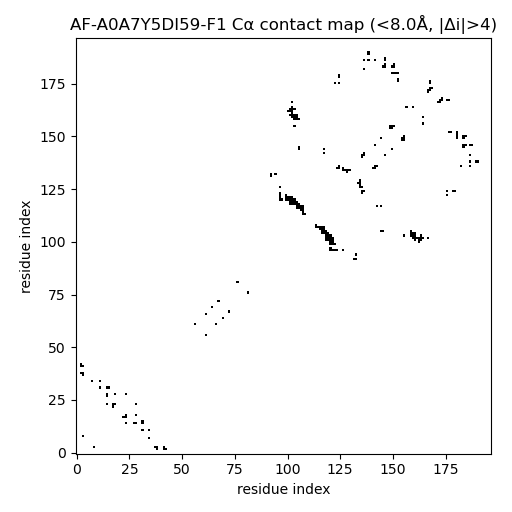04 ? -1.101 -3.366 -8.282 1.00 92.38 104 LEU A O 1
ATOM 842 N N . ILE A 1 105 ? -3.160 -3.227 -9.196 1.00 91.50 105 ILE A N 1
ATOM 843 C CA . ILE A 1 105 ? -3.130 -4.520 -9.883 1.00 91.50 105 ILE A CA 1
ATOM 844 C C . ILE A 1 105 ? -3.557 -4.302 -11.332 1.00 91.50 105 ILE A C 1
ATOM 846 O O . ILE A 1 105 ? -4.722 -4.053 -11.617 1.00 91.50 105 ILE A O 1
ATOM 850 N N . LEU A 1 106 ? -2.603 -4.419 -12.257 1.00 87.19 106 LEU A N 1
ATOM 851 C CA . LEU A 1 106 ? -2.867 -4.378 -13.692 1.00 87.19 106 LEU A CA 1
ATOM 852 C C . LEU A 1 106 ? -3.069 -5.812 -14.211 1.00 87.19 106 LEU A C 1
ATOM 854 O O . LEU A 1 106 ? -2.079 -6.563 -14.333 1.00 87.19 106 LEU A O 1
ATOM 858 N N . PRO A 1 107 ? -4.323 -6.202 -14.518 1.00 80.62 107 PRO A N 1
ATOM 859 C CA . PRO A 1 107 ? -4.651 -7.559 -14.912 1.00 80.62 107 PRO A CA 1
ATOM 860 C C . PRO A 1 107 ? -3.953 -7.926 -16.216 1.00 80.62 107 PRO A C 1
ATOM 862 O O . PRO A 1 107 ? -3.607 -7.072 -17.042 1.00 80.62 107 PRO A O 1
ATOM 865 N N . ASN A 1 108 ? -3.677 -9.211 -16.401 1.00 74.94 108 ASN A N 1
ATOM 866 C CA . ASN A 1 108 ? -3.255 -9.683 -17.709 1.00 74.94 108 ASN A CA 1
ATOM 867 C C . ASN A 1 108 ? -4.437 -9.765 -18.691 1.00 74.94 108 ASN A C 1
ATOM 869 O O . ASN A 1 108 ? -5.533 -10.170 -18.325 1.00 74.94 108 ASN A O 1
ATOM 873 N N . ALA A 1 109 ? -4.196 -9.399 -19.953 1.00 61.56 109 ALA A N 1
ATOM 874 C CA . ALA A 1 109 ? -5.208 -9.396 -21.013 1.00 61.56 109 ALA A CA 1
ATOM 875 C C . ALA 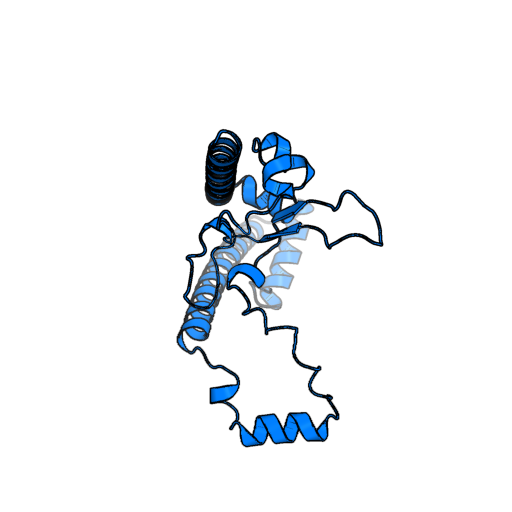A 1 109 ? -5.593 -10.809 -21.497 1.00 61.56 109 ALA A C 1
ATOM 877 O O . ALA A 1 109 ? -6.567 -10.974 -22.223 1.00 61.56 109 ALA A O 1
ATOM 878 N N . LEU A 1 110 ? -4.833 -11.830 -21.102 1.00 51.47 110 LEU A N 1
ATOM 879 C CA . LEU A 1 110 ? -5.092 -13.233 -21.406 1.00 51.47 110 LEU A CA 1
ATOM 880 C C . LEU A 1 110 ? -5.367 -13.936 -20.079 1.00 51.47 110 LEU A C 1
ATOM 882 O O . LEU A 1 110 ? -4.572 -13.778 -19.155 1.00 51.47 110 LEU A O 1
ATOM 886 N N . GLY A 1 111 ? -6.482 -14.671 -19.991 1.00 53.53 111 GLY A N 1
ATOM 887 C CA . GLY A 1 111 ? -6.923 -15.408 -18.798 1.00 53.53 111 GLY A CA 1
ATOM 888 C C . GLY A 1 111 ? -5.915 -16.450 -18.282 1.00 53.53 111 GLY A C 1
ATOM 889 O O . GLY A 1 111 ? -4.720 -16.343 -18.518 1.00 53.53 111 GLY A O 1
ATOM 890 N N . LYS A 1 112 ? -6.388 -17.493 -17.579 1.00 53.72 112 LYS A N 1
ATOM 891 C CA . LYS A 1 112 ? -5.612 -18.443 -16.730 1.00 53.72 112 LYS A CA 1
ATOM 892 C C . LYS A 1 112 ? -4.288 -19.050 -17.285 1.00 53.72 112 LYS A C 1
ATOM 894 O O . LYS A 1 112 ? -3.616 -19.749 -16.538 1.00 53.72 112 LYS A O 1
ATOM 899 N N . LYS A 1 113 ? -3.892 -18.811 -18.543 1.00 57.09 113 LYS A N 1
ATOM 900 C CA . LYS A 1 113 ? -2.621 -19.232 -19.172 1.00 57.09 113 LYS A CA 1
ATOM 901 C C . LYS A 1 113 ? -1.645 -18.086 -19.527 1.00 57.09 113 LYS A C 1
ATOM 903 O O . LYS A 1 113 ? -0.713 -18.312 -20.293 1.00 57.09 113 LYS A O 1
ATOM 908 N N . GLY A 1 114 ? -1.840 -16.865 -19.027 1.00 57.81 114 GLY A N 1
ATOM 909 C CA . GLY A 1 114 ? -0.940 -15.731 -19.285 1.00 57.81 114 GLY A CA 1
ATOM 910 C C . GLY A 1 114 ? 0.056 -15.425 -18.147 1.00 57.81 114 GLY A C 1
ATOM 911 O O . GLY A 1 114 ? -0.119 -15.917 -17.033 1.00 57.81 114 GLY A O 1
ATOM 912 N N . PRO A 1 115 ? 1.090 -14.582 -18.384 1.00 62.16 115 PRO A N 1
ATOM 913 C CA . PRO A 1 115 ? 1.951 -14.060 -17.318 1.00 62.16 115 PRO A CA 1
ATOM 914 C C . PRO A 1 115 ? 1.139 -13.401 -16.185 1.00 62.16 115 PRO A C 1
ATOM 916 O O . PRO A 1 115 ? 0.052 -12.877 -16.439 1.00 62.16 115 PRO A O 1
ATOM 919 N N . PRO A 1 116 ? 1.653 -13.403 -14.942 1.00 73.38 116 PRO A N 1
ATOM 920 C CA . PRO A 1 116 ? 0.904 -12.938 -13.780 1.00 73.38 116 PRO A CA 1
ATOM 921 C C . PRO A 1 116 ? 0.489 -11.464 -13.887 1.00 73.38 116 PRO A C 1
ATOM 923 O O . PRO A 1 116 ? 1.070 -10.661 -14.634 1.00 73.38 116 PRO A O 1
ATOM 926 N N . ASP A 1 117 ? -0.525 -11.098 -13.103 1.00 83.94 117 ASP A N 1
ATOM 927 C CA . ASP A 1 117 ? -0.920 -9.704 -12.929 1.00 83.94 117 ASP A CA 1
ATOM 928 C C . ASP A 1 117 ? 0.271 -8.875 -12.467 1.00 83.94 117 ASP A C 1
ATOM 930 O O . ASP A 1 117 ? 1.073 -9.300 -11.628 1.00 83.94 117 ASP A O 1
ATOM 934 N N . TRP A 1 118 ? 0.398 -7.680 -13.038 1.00 87.12 118 TRP A N 1
ATOM 935 C CA . TRP A 1 118 ? 1.447 -6.780 -12.597 1.00 87.12 118 TRP A CA 1
ATOM 936 C C . TRP A 1 118 ? 0.959 -6.047 -11.356 1.00 87.12 118 TRP A C 1
ATOM 938 O O . TRP A 1 118 ? -0.106 -5.433 -11.375 1.00 87.12 118 TRP A O 1
ATOM 948 N N . LYS A 1 119 ? 1.734 -6.137 -10.277 1.00 90.50 119 LYS A N 1
ATOM 949 C CA . LYS A 1 119 ? 1.393 -5.565 -8.976 1.00 90.50 119 LYS A CA 1
ATOM 950 C C . LYS A 1 119 ? 2.347 -4.427 -8.651 1.00 90.50 119 LYS A C 1
ATOM 952 O O . LYS A 1 119 ? 3.565 -4.624 -8.641 1.00 90.50 119 LYS A O 1
ATOM 957 N N . TYR A 1 120 ? 1.787 -3.265 -8.347 1.00 91.25 120 TYR A N 1
ATOM 958 C CA . TYR A 1 120 ? 2.528 -2.139 -7.796 1.00 91.25 120 TYR A CA 1
ATOM 959 C C . TYR A 1 120 ? 2.422 -2.158 -6.276 1.00 91.25 120 TYR A C 1
ATOM 961 O O . TYR A 1 120 ? 1.321 -2.279 -5.739 1.00 91.25 120 TYR A O 1
ATOM 969 N N . ARG A 1 121 ? 3.557 -2.028 -5.593 1.00 92.62 121 ARG A N 1
ATOM 970 C CA . ARG A 1 121 ? 3.622 -1.954 -4.133 1.00 92.62 121 ARG A CA 1
ATOM 971 C C . ARG A 1 121 ? 4.043 -0.562 -3.699 1.00 92.62 121 ARG A C 1
ATOM 973 O O . ARG A 1 121 ? 4.823 0.079 -4.403 1.00 92.62 121 ARG A O 1
ATOM 980 N N . GLN A 1 122 ? 3.547 -0.133 -2.546 1.00 91.31 122 GLN A N 1
ATOM 981 C CA . GLN A 1 122 ? 3.853 1.177 -1.977 1.00 91.31 122 GLN A CA 1
ATOM 982 C C . GLN A 1 122 ? 5.367 1.413 -1.870 1.00 91.31 122 GLN A C 1
ATOM 984 O O . GLN A 1 122 ? 6.132 0.509 -1.525 1.00 91.31 122 GLN A O 1
ATOM 989 N N . GLY A 1 123 ? 5.806 2.632 -2.172 1.00 87.75 123 GLY A N 1
ATOM 990 C CA . GLY A 1 123 ? 7.196 3.073 -2.103 1.00 87.75 123 GLY A CA 1
ATOM 991 C C . GLY A 1 123 ? 8.090 2.571 -3.240 1.00 87.75 123 GLY A C 1
ATOM 992 O O . GLY A 1 123 ? 9.252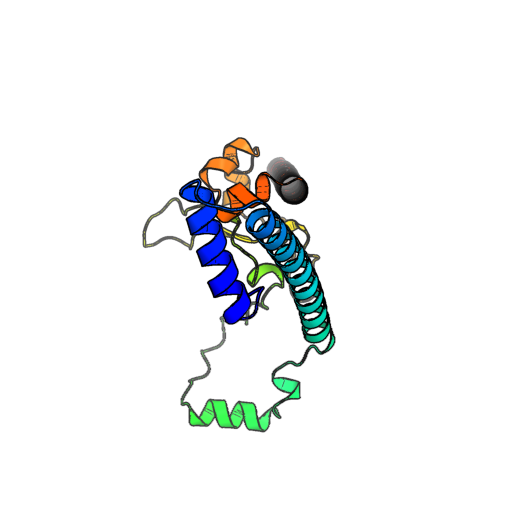 2.970 -3.322 1.00 87.75 123 GLY A O 1
ATOM 993 N N . ARG A 1 124 ? 7.582 1.726 -4.149 1.00 88.25 124 ARG A N 1
ATOM 994 C CA . ARG A 1 124 ? 8.390 1.118 -5.220 1.00 88.25 124 ARG A CA 1
ATOM 995 C C . ARG A 1 124 ? 8.949 2.146 -6.200 1.00 88.25 124 ARG A C 1
ATOM 997 O O . ARG A 1 124 ? 10.024 1.929 -6.760 1.00 88.25 124 ARG A O 1
ATOM 1004 N N . VAL A 1 125 ? 8.249 3.263 -6.408 1.00 87.12 125 VAL A N 1
ATOM 1005 C CA . VAL A 1 125 ? 8.732 4.346 -7.277 1.00 87.12 125 VAL A CA 1
ATOM 1006 C C . VAL A 1 125 ? 9.996 5.030 -6.744 1.00 87.12 125 VAL A C 1
ATOM 1008 O O . VAL A 1 125 ? 10.818 5.503 -7.523 1.00 87.12 125 VAL A O 1
ATOM 1011 N N . TYR A 1 126 ? 10.206 5.006 -5.428 1.00 86.19 126 TYR A N 1
ATOM 1012 C CA . TYR A 1 126 ? 11.339 5.657 -4.766 1.00 86.19 126 TYR A CA 1
ATOM 1013 C C . TYR A 1 126 ? 12.556 4.742 -4.577 1.00 86.19 126 TYR A C 1
ATOM 1015 O O . TYR A 1 126 ? 13.592 5.184 -4.074 1.00 86.19 126 TYR A O 1
ATOM 1023 N N . GLU A 1 127 ? 12.465 3.469 -4.972 1.00 81.38 127 GLU A N 1
ATOM 1024 C CA . GLU A 1 127 ? 13.588 2.541 -4.861 1.00 81.38 127 GLU A CA 1
ATOM 1025 C C . GLU A 1 127 ? 14.741 2.945 -5.784 1.00 81.38 127 GLU A C 1
ATOM 1027 O O . GLU A 1 127 ? 14.601 3.016 -7.007 1.00 81.38 127 GLU A O 1
ATOM 1032 N N . LYS A 1 128 ? 15.917 3.156 -5.189 1.00 68.81 128 LYS A N 1
ATOM 1033 C CA . LYS A 1 128 ? 17.155 3.401 -5.931 1.00 68.81 128 LYS A CA 1
ATOM 1034 C C . LYS A 1 128 ? 17.666 2.112 -6.570 1.00 68.81 128 LYS A C 1
ATOM 1036 O O . LYS A 1 128 ? 17.459 1.015 -6.053 1.00 68.81 128 LYS A O 1
ATOM 1041 N N . ALA A 1 129 ? 18.381 2.255 -7.683 1.00 63.91 129 ALA A N 1
ATOM 1042 C CA . ALA A 1 129 ? 19.084 1.130 -8.285 1.00 63.91 129 ALA A CA 1
ATOM 1043 C C . ALA A 1 129 ? 20.235 0.721 -7.363 1.00 63.91 129 ALA A C 1
ATOM 1045 O O . ALA A 1 129 ? 20.996 1.577 -6.911 1.00 63.91 129 ALA A O 1
ATOM 1046 N N . ALA A 1 130 ? 20.385 -0.576 -7.120 1.00 61.56 130 ALA A N 1
ATOM 1047 C CA . ALA A 1 130 ? 21.563 -1.132 -6.466 1.00 61.56 130 ALA A CA 1
ATOM 1048 C C . ALA A 1 130 ? 22.321 -2.016 -7.463 1.00 61.56 130 ALA A C 1
ATOM 1050 O O . ALA A 1 130 ? 21.752 -2.475 -8.453 1.00 61.56 130 ALA A O 1
ATOM 1051 N N . LYS A 1 131 ? 23.602 -2.307 -7.194 1.00 56.00 131 LYS A N 1
ATOM 1052 C CA . LYS A 1 131 ? 24.423 -3.201 -8.042 1.00 56.00 131 LYS A CA 1
ATOM 1053 C C . LYS A 1 131 ? 23.766 -4.566 -8.289 1.00 56.00 131 LYS A C 1
ATOM 1055 O O . LYS A 1 131 ? 24.047 -5.207 -9.293 1.00 56.00 131 LYS A O 1
ATOM 1060 N N . THR A 1 132 ? 22.895 -4.989 -7.381 1.00 56.41 132 THR A N 1
ATOM 1061 C CA . THR A 1 132 ? 22.240 -6.295 -7.377 1.00 56.41 132 THR A CA 1
ATOM 1062 C C . THR A 1 132 ? 20.738 -6.233 -7.705 1.00 56.41 132 THR A C 1
ATOM 1064 O O . THR A 1 132 ? 20.107 -7.267 -7.903 1.00 56.41 132 THR A O 1
ATOM 1067 N N . LEU A 1 133 ? 20.168 -5.026 -7.823 1.00 60.81 133 LEU A N 1
ATOM 1068 C CA . LEU A 1 133 ? 18.759 -4.764 -8.124 1.00 60.81 133 LEU A CA 1
ATOM 1069 C C . LEU A 1 133 ? 18.671 -3.649 -9.169 1.00 60.81 133 LEU A C 1
ATOM 1071 O O . LEU A 1 133 ? 18.832 -2.466 -8.856 1.00 60.81 133 LEU A O 1
ATOM 1075 N N . THR A 1 134 ? 18.374 -4.017 -10.417 1.00 60.47 134 THR A N 1
ATOM 1076 C CA . THR A 1 134 ? 18.028 -3.039 -11.456 1.00 60.47 134 THR A CA 1
ATOM 1077 C C . THR A 1 134 ? 16.828 -2.215 -10.991 1.00 60.47 134 THR A C 1
ATOM 1079 O O . THR A 1 134 ? 15.889 -2.759 -10.403 1.00 60.47 134 THR A O 1
ATOM 1082 N N . THR A 1 135 ? 16.828 -0.895 -11.202 1.00 62.62 135 THR A N 1
ATOM 1083 C CA . THR A 1 135 ? 15.648 -0.078 -10.879 1.00 62.62 135 THR A CA 1
ATOM 1084 C C . THR A 1 135 ? 14.431 -0.636 -11.621 1.00 62.62 135 THR A C 1
ATOM 1086 O O . THR A 1 135 ? 14.547 -0.955 -12.806 1.00 62.62 135 THR A O 1
ATOM 1089 N N . PRO A 1 136 ? 13.255 -0.759 -10.977 1.00 57.72 136 PRO A N 1
ATOM 1090 C CA . PRO A 1 136 ? 12.075 -1.305 -11.650 1.00 57.72 136 PRO A CA 1
ATOM 1091 C C . PRO A 1 136 ? 11.592 -0.388 -12.791 1.00 57.72 136 PRO A C 1
ATOM 1093 O O . PRO A 1 136 ? 10.818 -0.809 -13.644 1.00 57.72 136 PRO A O 1
ATOM 1096 N N . TRP A 1 137 ? 12.111 0.841 -12.826 1.00 70.56 137 TRP A N 1
ATOM 1097 C CA . TRP A 1 137 ? 11.857 1.892 -13.810 1.00 70.56 137 TRP A CA 1
ATOM 1098 C C . TRP A 1 137 ? 12.961 2.010 -14.864 1.00 70.56 137 TRP A C 1
ATOM 1100 O O . TRP A 1 137 ? 12.958 2.947 -15.658 1.00 70.56 137 TRP A O 1
ATOM 1110 N N . GLN A 1 138 ? 13.926 1.080 -14.909 1.00 71.44 138 GLN A N 1
ATOM 1111 C CA . GLN A 1 138 ? 14.856 1.043 -16.038 1.00 71.44 138 GLN A CA 1
ATOM 1112 C C . GLN A 1 138 ? 14.082 0.794 -17.325 1.00 71.44 138 GLN A C 1
ATOM 1114 O O . GLN A 1 138 ? 13.304 -0.149 -17.417 1.00 71.44 138 GLN A O 1
ATOM 1119 N N . LEU A 1 139 ? 14.380 1.578 -18.357 1.00 68.50 139 LEU A N 1
ATOM 1120 C CA . LEU A 1 139 ? 13.699 1.529 -19.650 1.00 68.50 139 LEU A CA 1
ATOM 1121 C C . LEU A 1 139 ? 13.585 0.123 -20.264 1.00 68.50 139 LEU A C 1
ATOM 1123 O O . LEU A 1 139 ? 12.555 -0.212 -20.834 1.00 68.50 139 LEU A O 1
ATOM 1127 N N . LYS A 1 140 ? 14.614 -0.723 -20.122 1.00 66.94 140 LYS A N 1
ATOM 1128 C CA . LYS A 1 140 ? 14.605 -2.107 -20.639 1.00 66.94 140 LYS A CA 1
ATOM 1129 C C . LYS A 1 140 ? 13.661 -3.051 -19.879 1.00 66.94 140 LYS A C 1
ATOM 1131 O O . LYS A 1 140 ? 13.354 -4.124 -20.383 1.00 66.94 140 LYS A O 1
ATOM 1136 N N . GLN A 1 141 ? 13.257 -2.687 -18.666 1.00 69.62 141 GLN A N 1
ATOM 1137 C CA . GLN A 1 141 ? 12.411 -3.486 -17.776 1.00 69.62 141 GLN A CA 1
ATOM 1138 C C . GLN A 1 141 ? 11.132 -2.737 -17.377 1.00 69.62 141 GLN A C 1
ATOM 1140 O O . GLN A 1 141 ? 10.399 -3.206 -16.505 1.00 69.62 141 GLN A O 1
ATOM 1145 N N . PHE A 1 142 ? 10.859 -1.588 -18.010 1.00 80.06 142 PHE A N 1
ATOM 1146 C CA . PHE A 1 142 ? 9.720 -0.760 -17.658 1.00 80.06 142 PHE A CA 1
ATOM 1147 C C . PHE A 1 142 ? 8.422 -1.534 -17.936 1.00 80.06 142 PHE A C 1
ATOM 1149 O O . PHE A 1 142 ? 8.275 -2.087 -19.030 1.00 80.06 142 PHE A O 1
ATOM 1156 N N . PRO A 1 143 ? 7.469 -1.600 -16.988 1.00 82.44 143 PRO A N 1
ATOM 1157 C CA . PRO A 1 143 ? 6.275 -2.424 -17.145 1.00 82.44 143 PRO A CA 1
ATOM 1158 C C . PRO A 1 143 ? 5.419 -1.993 -18.353 1.00 82.44 143 PRO A C 1
ATOM 1160 O O . PRO A 1 143 ? 4.821 -0.914 -18.317 1.00 82.44 143 PRO A O 1
ATOM 1163 N N . PRO A 1 144 ? 5.246 -2.835 -19.393 1.00 82.38 144 PRO A N 1
ATOM 1164 C CA . PRO A 1 144 ? 4.468 -2.462 -20.581 1.00 82.38 144 PRO A CA 1
ATOM 1165 C C . PRO A 1 144 ? 3.000 -2.157 -20.263 1.00 82.38 144 PRO A C 1
ATOM 1167 O O . PRO A 1 144 ? 2.380 -1.286 -20.865 1.00 82.38 144 PRO A O 1
ATOM 1170 N N . LYS A 1 145 ? 2.443 -2.842 -19.256 1.00 83.69 145 LYS A N 1
ATOM 1171 C CA . LYS A 1 145 ? 1.076 -2.603 -18.775 1.00 83.69 145 LYS A CA 1
ATOM 1172 C C . LYS A 1 145 ? 0.918 -1.208 -18.167 1.00 83.69 145 LYS A C 1
ATOM 1174 O O . LYS A 1 145 ? -0.142 -0.605 -18.313 1.00 83.69 145 LYS A O 1
ATOM 1179 N N . LEU A 1 146 ? 1.962 -0.699 -17.515 1.00 86.62 146 LEU A N 1
ATOM 1180 C CA . LEU A 1 146 ? 1.969 0.659 -16.985 1.00 86.62 146 LEU A CA 1
ATOM 1181 C C . LEU A 1 146 ? 2.143 1.673 -18.121 1.00 86.62 146 LEU A C 1
ATOM 1183 O O . LEU A 1 146 ? 1.433 2.666 -18.147 1.00 86.62 146 LEU A O 1
ATOM 1187 N N . LEU A 1 147 ? 2.962 1.374 -19.136 1.00 86.62 147 LEU A N 1
ATOM 1188 C CA . LEU A 1 147 ? 3.033 2.202 -20.348 1.00 86.62 147 LEU A CA 1
ATOM 1189 C C . LEU A 1 147 ? 1.701 2.275 -21.096 1.00 86.62 1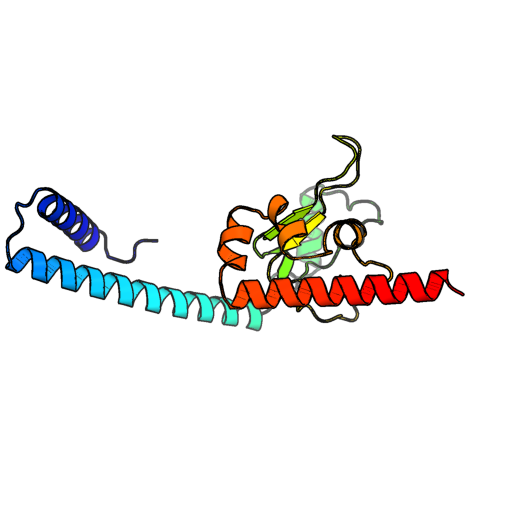47 LEU A C 1
ATOM 1191 O O . LEU A 1 147 ? 1.438 3.289 -21.729 1.00 86.62 147 LEU A O 1
ATOM 1195 N N . LYS A 1 148 ? 0.853 1.244 -21.032 1.00 85.50 148 LYS A N 1
ATOM 1196 C CA . LYS A 1 148 ? -0.473 1.261 -21.662 1.00 85.50 148 LYS A CA 1
ATOM 1197 C C . LYS A 1 148 ? -1.503 2.046 -20.844 1.00 85.50 148 LYS A C 1
ATOM 1199 O O . LYS A 1 148 ? -2.191 2.888 -21.404 1.00 85.50 148 LYS A O 1
ATOM 1204 N N . ASN A 1 149 ? -1.595 1.782 -19.539 1.00 84.75 149 ASN A N 1
ATOM 1205 C CA . ASN A 1 149 ? -2.690 2.288 -18.696 1.00 84.75 149 ASN A CA 1
ATOM 1206 C C . ASN A 1 149 ? -2.317 3.518 -17.846 1.00 84.75 149 ASN A C 1
ATOM 1208 O O . ASN A 1 149 ? -3.191 4.246 -17.401 1.00 84.75 149 ASN A O 1
ATOM 1212 N N . GLY A 1 150 ? -1.028 3.780 -17.623 1.00 84.62 150 GLY A N 1
ATOM 1213 C CA . GLY A 1 150 ? -0.519 4.894 -16.814 1.00 84.62 150 GLY A CA 1
ATOM 1214 C C . GLY A 1 150 ? -0.460 6.224 -17.563 1.00 84.62 150 GLY A C 1
ATOM 1215 O O . GLY A 1 150 ? 0.549 6.915 -17.490 1.00 84.62 150 GLY A O 1
ATOM 1216 N N . THR A 1 151 ? -1.490 6.564 -18.350 1.00 85.62 151 THR A N 1
ATOM 1217 C CA . THR A 1 151 ? -1.598 7.885 -19.004 1.00 85.62 151 THR A CA 1
ATOM 1218 C C . THR A 1 151 ? -1.944 8.995 -18.023 1.00 85.62 151 THR A C 1
ATOM 1220 O O . THR A 1 151 ? -1.491 10.118 -18.208 1.00 85.62 151 THR A O 1
ATOM 1223 N N . SER A 1 152 ? -2.757 8.689 -17.017 1.00 90.75 152 SER A N 1
ATOM 1224 C CA . SER A 1 152 ? -3.216 9.638 -16.010 1.00 90.75 152 SER A CA 1
ATOM 1225 C C . SER A 1 152 ? -3.641 8.902 -14.738 1.00 90.75 152 SER A C 1
ATOM 1227 O O . SER A 1 152 ? -3.719 7.668 -14.720 1.00 90.75 152 SER A O 1
ATOM 1229 N N . ALA A 1 153 ? -3.916 9.651 -13.670 1.00 89.88 153 ALA A N 1
ATOM 1230 C CA . ALA A 1 153 ? -4.411 9.087 -12.418 1.00 89.88 153 ALA A CA 1
ATOM 1231 C C . ALA A 1 153 ? -5.784 8.419 -12.608 1.00 89.88 153 ALA A C 1
ATOM 1233 O O . ALA A 1 153 ? -6.013 7.321 -12.103 1.00 89.88 153 ALA A O 1
ATOM 1234 N N . GLU A 1 154 ? -6.660 9.032 -13.406 1.00 91.62 154 GLU A N 1
ATOM 1235 C CA . GLU A 1 154 ? -8.005 8.540 -13.721 1.00 91.62 154 GLU A CA 1
ATOM 1236 C C . GLU A 1 154 ? -7.947 7.224 -14.502 1.00 91.62 154 GLU A C 1
ATOM 1238 O O . GLU A 1 154 ? -8.724 6.310 -14.243 1.00 91.62 154 GLU A O 1
ATOM 1243 N N . ALA A 1 155 ? -6.984 7.086 -15.418 1.00 89.31 155 ALA A N 1
ATOM 1244 C CA . ALA A 1 155 ? -6.785 5.852 -16.176 1.00 89.31 155 ALA A CA 1
ATOM 1245 C C . ALA A 1 155 ? -6.283 4.691 -15.298 1.00 89.31 155 ALA A C 1
ATOM 1247 O O . ALA A 1 155 ? -6.528 3.523 -15.609 1.00 89.31 155 ALA A O 1
ATOM 1248 N N . LEU A 1 156 ? -5.598 5.000 -14.191 1.00 91.12 156 LEU A N 1
ATOM 1249 C CA . LEU A 1 156 ? -5.134 4.007 -13.225 1.00 91.12 156 LEU A CA 1
ATOM 1250 C C . LEU A 1 156 ? -6.174 3.672 -12.150 1.00 91.12 156 LEU A C 1
ATOM 1252 O O . LEU A 1 156 ? -6.108 2.581 -11.584 1.00 91.12 156 LEU A O 1
ATOM 1256 N N . GLN A 1 157 ? -7.140 4.557 -11.897 1.00 92.12 157 GLN A N 1
ATOM 1257 C CA . GLN A 1 157 ? -8.151 4.413 -10.847 1.00 92.12 157 GLN A CA 1
ATOM 1258 C C . GLN A 1 157 ? -8.921 3.075 -10.875 1.00 92.12 157 GLN A C 1
ATOM 1260 O O . GLN A 1 157 ? -9.091 2.486 -9.805 1.00 92.12 157 GLN A O 1
ATOM 1265 N N . PRO A 1 158 ? -9.321 2.514 -12.039 1.00 91.94 158 PRO A N 1
ATOM 1266 C CA . PRO A 1 158 ? -9.987 1.207 -12.096 1.00 91.94 158 PRO A CA 1
ATOM 1267 C C . PRO A 1 158 ? -9.125 0.039 -11.597 1.00 91.94 158 PRO A C 1
ATOM 1269 O O . PRO A 1 158 ? -9.641 -1.042 -11.325 1.00 91.94 158 PRO A O 1
ATOM 1272 N N . PHE A 1 159 ? -7.810 0.236 -11.501 1.00 92.19 159 PHE A N 1
ATOM 1273 C CA . PHE A 1 159 ? -6.835 -0.783 -11.115 1.00 92.19 159 PHE A CA 1
ATOM 1274 C C . PHE A 1 159 ? -6.358 -0.633 -9.667 1.00 92.19 159 PHE A C 1
ATOM 1276 O O . PHE A 1 159 ? -5.446 -1.349 -9.239 1.00 92.19 159 PHE A O 1
ATOM 1283 N N . PHE A 1 160 ? -6.942 0.303 -8.916 1.00 93.94 160 PHE A N 1
ATOM 1284 C CA . PHE A 1 160 ? -6.617 0.518 -7.513 1.00 93.94 160 PHE A CA 1
ATOM 1285 C C . PHE A 1 160 ? -7.137 -0.653 -6.683 1.00 93.94 160 PHE A C 1
ATOM 1287 O O . PHE A 1 160 ? -8.277 -1.094 -6.828 1.00 93.94 160 PHE A O 1
ATOM 1294 N N . THR A 1 161 ? -6.310 -1.148 -5.767 1.00 93.56 161 THR A N 1
ATOM 1295 C CA . THR A 1 161 ? -6.815 -2.008 -4.692 1.00 93.56 161 THR A CA 1
ATOM 1296 C C . THR A 1 161 ? -7.592 -1.152 -3.683 1.00 93.56 161 THR A C 1
ATOM 1298 O O . THR A 1 161 ? -7.408 0.068 -3.658 1.00 93.56 161 THR A O 1
ATOM 1301 N N . PRO A 1 162 ? -8.415 -1.740 -2.793 1.00 93.00 162 PRO A N 1
ATOM 1302 C CA . PRO A 1 162 ? -9.059 -0.974 -1.723 1.00 93.00 162 PRO A CA 1
ATOM 1303 C C . PRO A 1 162 ? -8.048 -0.179 -0.880 1.00 93.00 162 PRO A C 1
ATOM 1305 O O . PRO A 1 162 ? -8.263 0.995 -0.592 1.00 93.00 162 PRO A O 1
ATOM 1308 N N . VAL A 1 163 ? -6.898 -0.794 -0.573 1.00 91.81 163 VAL A N 1
ATOM 1309 C CA . VAL A 1 163 ? -5.787 -0.145 0.142 1.00 91.81 163 VAL A CA 1
ATOM 1310 C C . VAL A 1 163 ? -5.164 0.973 -0.697 1.00 91.81 163 VAL A C 1
ATOM 1312 O O . VAL A 1 163 ? -4.929 2.067 -0.188 1.00 91.81 163 VAL A O 1
ATOM 1315 N N . GLY A 1 164 ? -4.955 0.732 -1.994 1.00 92.56 164 GLY A N 1
ATOM 1316 C CA . GLY A 1 164 ? -4.467 1.727 -2.946 1.00 92.56 164 GLY A CA 1
ATOM 1317 C C . GLY A 1 164 ? -5.363 2.956 -3.032 1.00 92.56 164 GLY A C 1
ATOM 1318 O O . GLY A 1 164 ? -4.866 4.073 -2.950 1.00 92.56 164 GLY A O 1
ATOM 1319 N N . ALA A 1 165 ? -6.681 2.767 -3.121 1.00 92.44 165 ALA A N 1
ATOM 1320 C CA . ALA A 1 165 ? -7.639 3.864 -3.197 1.00 92.44 165 ALA A CA 1
ATOM 1321 C C . ALA A 1 165 ? -7.596 4.754 -1.946 1.00 92.44 165 ALA A C 1
ATOM 1323 O O . ALA A 1 165 ? -7.578 5.979 -2.059 1.00 92.44 165 ALA A O 1
ATOM 1324 N N . THR A 1 166 ? -7.514 4.152 -0.754 1.00 93.62 166 THR A N 1
ATOM 1325 C CA . THR A 1 166 ? -7.349 4.908 0.496 1.00 93.62 166 THR A CA 1
ATOM 1326 C C . THR A 1 166 ? -6.000 5.621 0.547 1.00 93.62 166 THR A C 1
ATOM 1328 O O . THR A 1 166 ? -5.935 6.795 0.910 1.00 93.62 166 THR A O 1
ATOM 1331 N N . TYR A 1 167 ? -4.918 4.942 0.161 1.00 91.94 167 TYR A N 1
ATOM 1332 C CA . TYR A 1 167 ? -3.577 5.512 0.199 1.00 91.94 167 TYR A CA 1
ATOM 1333 C C . TYR A 1 167 ? -3.428 6.693 -0.767 1.00 91.94 167 TYR A C 1
ATOM 1335 O O . TYR A 1 167 ? -2.996 7.767 -0.354 1.00 91.94 167 TYR A O 1
ATOM 1343 N N . PHE A 1 168 ? -3.857 6.547 -2.022 1.00 94.50 168 PHE A N 1
ATOM 1344 C CA . PHE A 1 168 ? -3.771 7.595 -3.043 1.00 94.50 168 PHE A CA 1
ATOM 1345 C C . PHE A 1 168 ? -4.695 8.792 -2.789 1.00 94.50 168 PHE A C 1
ATOM 1347 O O . PHE A 1 168 ? -4.523 9.820 -3.432 1.00 94.50 168 PHE A O 1
ATOM 1354 N N . ALA A 1 169 ? -5.629 8.718 -1.836 1.00 92.00 169 ALA A N 1
ATOM 1355 C CA . ALA A 1 169 ? -6.379 9.888 -1.380 1.00 92.00 169 ALA A CA 1
ATOM 1356 C C . ALA A 1 169 ? -5.552 10.796 -0.444 1.00 92.00 169 ALA A C 1
ATOM 1358 O O . ALA A 1 169 ? -5.811 12.001 -0.341 1.00 92.00 169 ALA A O 1
ATOM 1359 N N . THR A 1 170 ? -4.535 10.246 0.226 1.00 93.62 170 THR A N 1
ATOM 1360 C CA . THR A 1 170 ? -3.635 11.009 1.105 1.00 93.62 170 THR A CA 1
ATOM 1361 C C . THR A 1 170 ? -2.672 11.886 0.302 1.00 93.62 170 THR A C 1
ATOM 1363 O O . THR A 1 170 ? -2.445 11.659 -0.885 1.00 93.62 170 THR A O 1
ATOM 1366 N N . GLU A 1 171 ? -2.094 12.905 0.936 1.00 91.12 171 GLU A N 1
ATOM 1367 C CA . GLU A 1 171 ? -1.104 13.780 0.293 1.00 91.12 171 GLU A CA 1
ATOM 1368 C C . GLU A 1 171 ? 0.155 13.007 -0.132 1.00 91.12 171 GLU A C 1
ATOM 1370 O O . GLU A 1 171 ? 0.632 13.150 -1.258 1.00 91.12 171 GLU A O 1
ATOM 1375 N N . THR A 1 172 ? 0.638 12.110 0.732 1.00 88.69 172 THR A N 1
ATOM 1376 C CA . THR A 1 172 ? 1.804 11.263 0.450 1.00 88.69 172 THR A CA 1
ATOM 1377 C C . THR A 1 172 ? 1.526 10.276 -0.679 1.00 88.69 172 THR A C 1
ATOM 1379 O O . THR A 1 172 ? 2.351 10.129 -1.579 1.00 88.69 172 THR A O 1
ATOM 1382 N N . GLY A 1 173 ? 0.345 9.653 -0.693 1.00 89.31 173 GLY A N 1
ATOM 1383 C CA . GLY A 1 173 ? -0.049 8.768 -1.784 1.00 89.31 173 GLY A CA 1
ATOM 1384 C C . GLY A 1 173 ? -0.220 9.501 -3.112 1.00 89.31 173 GLY A C 1
ATOM 1385 O O . GLY A 1 173 ? 0.249 9.003 -4.133 1.00 89.31 173 GLY A O 1
ATOM 1386 N N . ARG A 1 174 ? -0.808 10.706 -3.124 1.00 93.00 174 ARG A N 1
ATOM 1387 C CA . ARG A 1 174 ? -0.887 11.532 -4.344 1.00 93.00 174 ARG A CA 1
ATOM 1388 C C . ARG A 1 174 ? 0.492 11.862 -4.902 1.00 93.00 174 ARG A C 1
ATOM 1390 O O . ARG A 1 174 ? 0.697 11.743 -6.108 1.00 93.00 174 ARG A O 1
ATOM 1397 N N . ALA A 1 175 ? 1.440 12.230 -4.043 1.00 92.19 175 ALA A N 1
ATOM 1398 C CA . ALA A 1 175 ? 2.816 12.486 -4.461 1.00 92.19 175 ALA A CA 1
ATOM 1399 C C . ALA A 1 175 ? 3.474 11.236 -5.074 1.00 92.19 175 ALA A C 1
ATOM 1401 O O . ALA A 1 175 ? 4.152 11.336 -6.099 1.00 92.19 175 ALA A O 1
ATOM 1402 N N . GLU A 1 176 ? 3.234 10.056 -4.496 1.00 92.25 176 GLU A N 1
ATOM 1403 C CA . GLU A 1 176 ? 3.732 8.787 -5.036 1.00 92.25 176 GLU A CA 1
ATOM 1404 C C . GLU A 1 176 ? 3.105 8.444 -6.394 1.00 92.25 176 GLU A C 1
ATOM 1406 O O . GLU A 1 176 ? 3.817 8.055 -7.323 1.00 92.25 176 GLU A O 1
ATOM 1411 N N . LEU A 1 177 ? 1.792 8.636 -6.540 1.00 93.19 177 LEU A N 1
ATOM 1412 C CA . LEU A 1 177 ? 1.080 8.410 -7.797 1.00 93.19 177 LEU A CA 1
ATOM 1413 C C . LEU A 1 177 ? 1.576 9.346 -8.905 1.00 93.19 177 LEU A C 1
ATOM 1415 O O . LEU A 1 177 ? 1.841 8.889 -10.015 1.00 93.19 177 LEU A O 1
ATOM 1419 N N . ASN A 1 178 ? 1.762 10.631 -8.601 1.00 93.12 178 ASN A N 1
ATOM 1420 C CA . ASN A 1 178 ? 2.306 11.596 -9.557 1.00 93.12 178 ASN A CA 1
ATOM 1421 C C . ASN A 1 178 ? 3.719 11.203 -9.990 1.00 93.12 178 ASN A C 1
ATOM 1423 O O . ASN A 1 178 ? 4.018 11.172 -11.182 1.00 93.12 178 ASN A O 1
ATOM 1427 N N . LYS A 1 179 ? 4.568 10.798 -9.039 1.00 91.12 179 LYS A N 1
ATOM 1428 C CA . LYS A 1 179 ? 5.918 10.329 -9.352 1.00 91.12 179 LYS A CA 1
ATOM 1429 C C . LYS A 1 179 ? 5.894 9.095 -10.263 1.00 91.12 179 LYS A C 1
ATOM 1431 O O . LYS A 1 179 ? 6.709 8.995 -11.177 1.00 91.12 179 LYS A O 1
ATOM 1436 N N . LEU A 1 180 ? 4.956 8.170 -10.049 1.00 91.38 180 LEU A N 1
ATOM 1437 C CA . LEU A 1 180 ? 4.777 6.991 -10.900 1.00 91.38 180 LEU A CA 1
ATOM 1438 C C . LEU A 1 180 ? 4.372 7.365 -12.337 1.00 91.38 180 LEU A C 1
ATOM 1440 O O . LEU A 1 180 ? 4.863 6.762 -13.297 1.00 91.38 180 LEU A O 1
ATOM 1444 N N . LEU A 1 181 ? 3.494 8.357 -12.492 1.00 91.50 181 LEU A N 1
ATOM 1445 C CA . LEU A 1 181 ? 3.080 8.873 -13.799 1.00 91.50 181 LEU A CA 1
ATOM 1446 C C . LEU A 1 181 ? 4.238 9.572 -14.525 1.00 91.50 181 LEU A C 1
ATOM 1448 O O . LEU A 1 181 ? 4.452 9.301 -15.707 1.00 91.50 181 LEU A O 1
ATOM 1452 N N . ASP A 1 182 ? 5.043 10.370 -13.821 1.00 90.50 182 ASP A N 1
ATOM 1453 C CA . ASP A 1 182 ? 6.224 11.036 -14.390 1.00 90.50 182 ASP A CA 1
ATOM 1454 C C . ASP A 1 182 ? 7.248 10.033 -14.941 1.00 90.50 182 ASP A C 1
ATOM 1456 O O . ASP A 1 182 ? 7.755 10.187 -16.058 1.00 90.50 182 ASP A O 1
ATOM 1460 N N . GLU A 1 183 ? 7.536 8.966 -14.189 1.00 88.88 183 GLU A N 1
ATOM 1461 C CA . GLU A 1 183 ? 8.426 7.889 -14.644 1.00 88.88 183 GLU A CA 1
ATOM 1462 C C . GLU A 1 183 ? 7.843 7.167 -15.871 1.00 88.88 183 GLU A C 1
ATOM 1464 O O . GLU A 1 183 ? 8.562 6.847 -16.822 1.00 88.88 183 GLU A O 1
ATOM 1469 N N . THR A 1 184 ? 6.520 6.971 -15.901 1.00 89.69 184 THR A N 1
ATOM 1470 C CA . THR A 1 184 ? 5.813 6.366 -17.042 1.00 89.69 184 THR A CA 1
ATOM 1471 C C . THR A 1 184 ? 5.909 7.234 -18.292 1.00 89.69 184 THR A C 1
ATOM 1473 O O . THR A 1 184 ? 6.208 6.729 -19.379 1.00 89.69 184 THR A O 1
ATOM 1476 N N . GLN A 1 185 ? 5.719 8.544 -18.153 1.00 88.62 185 GLN A N 1
ATOM 1477 C CA . GLN A 1 185 ? 5.807 9.486 -19.263 1.00 88.62 185 GLN A CA 1
ATOM 1478 C C . GLN A 1 185 ? 7.244 9.632 -19.781 1.00 88.62 185 GLN A C 1
ATOM 1480 O O . GLN A 1 185 ? 7.475 9.669 -20.997 1.00 88.62 185 GLN A O 1
ATOM 1485 N N . THR A 1 186 ? 8.220 9.640 -18.873 1.00 87.25 186 THR A N 1
ATOM 1486 C CA . THR A 1 186 ? 9.649 9.638 -19.210 1.00 87.25 186 THR A CA 1
ATOM 1487 C C . THR A 1 186 ? 9.999 8.398 -20.032 1.00 87.25 186 THR A C 1
ATOM 1489 O O . THR A 1 186 ? 10.589 8.509 -21.112 1.00 87.25 186 THR A O 1
ATOM 1492 N N . ALA A 1 187 ? 9.562 7.217 -19.587 1.00 86.56 187 ALA A N 1
ATOM 1493 C CA . ALA A 1 187 ? 9.787 5.966 -20.301 1.00 86.56 187 ALA A CA 1
ATOM 1494 C C . ALA A 1 187 ? 9.142 5.959 -21.699 1.00 86.56 187 ALA A C 1
ATOM 1496 O O . ALA A 1 187 ? 9.817 5.610 -22.669 1.00 86.56 187 ALA A O 1
ATOM 1497 N N . ARG A 1 188 ? 7.886 6.414 -21.839 1.00 85.94 188 ARG A N 1
ATOM 1498 C CA . ARG A 1 188 ? 7.220 6.546 -23.152 1.00 85.94 188 ARG A CA 1
ATOM 1499 C C . ARG A 1 188 ? 7.989 7.446 -24.110 1.00 85.94 188 ARG A C 1
ATOM 1501 O O . ARG A 1 188 ? 8.231 7.063 -25.251 1.00 85.94 188 ARG A O 1
ATOM 1508 N N . THR A 1 189 ? 8.408 8.618 -23.637 1.00 85.94 189 THR A N 1
ATOM 1509 C CA . THR A 1 189 ? 9.150 9.592 -24.451 1.00 85.94 189 THR A CA 1
ATOM 1510 C C . THR A 1 189 ? 10.467 9.000 -24.955 1.00 85.94 189 THR A C 1
ATOM 1512 O O . THR A 1 189 ? 10.843 9.189 -26.112 1.00 85.94 189 THR A O 1
ATOM 1515 N N . HIS A 1 190 ? 11.174 8.251 -24.107 1.00 83.69 190 HIS A N 1
ATOM 1516 C CA . HIS A 1 190 ? 12.405 7.575 -24.503 1.00 83.69 190 HIS A CA 1
ATOM 1517 C C . HIS A 1 190 ? 12.182 6.437 -25.506 1.00 83.69 190 HIS A C 1
ATOM 1519 O O . HIS A 1 190 ? 13.018 6.261 -26.392 1.00 83.69 190 HIS A O 1
ATOM 1525 N N . ILE A 1 191 ? 11.091 5.674 -25.384 1.00 83.94 191 ILE A N 1
ATOM 1526 C CA . ILE A 1 191 ? 10.740 4.613 -26.340 1.00 83.94 191 ILE A CA 1
ATOM 1527 C C . ILE A 1 191 ? 10.416 5.226 -27.706 1.00 83.94 191 ILE A C 1
ATOM 1529 O O . ILE A 1 191 ? 11.052 4.857 -28.690 1.00 83.94 191 ILE A O 1
ATOM 1533 N N . ALA A 1 192 ? 9.553 6.246 -27.749 1.00 83.19 192 ALA A N 1
ATOM 1534 C CA . ALA A 1 192 ? 9.187 6.936 -28.989 1.00 83.19 192 ALA A CA 1
ATOM 1535 C C . ALA A 1 192 ? 10.413 7.522 -29.719 1.00 83.19 192 ALA A C 1
ATOM 1537 O O . ALA A 1 192 ? 10.544 7.402 -30.933 1.00 83.19 192 ALA A O 1
ATOM 1538 N N . LYS A 1 193 ? 11.376 8.091 -28.975 1.00 81.94 193 LYS A N 1
ATOM 1539 C CA . LYS A 1 193 ? 12.643 8.594 -29.541 1.00 81.94 193 LYS A CA 1
ATOM 1540 C C . LYS A 1 193 ? 13.540 7.503 -30.136 1.00 81.94 193 LYS A C 1
ATOM 1542 O O . LYS A 1 193 ? 14.363 7.819 -30.989 1.00 81.94 193 LYS A O 1
ATOM 1547 N N . ARG A 1 194 ? 13.452 6.255 -29.659 1.00 80.00 194 ARG A N 1
ATOM 1548 C CA . ARG A 1 194 ? 14.213 5.125 -30.221 1.00 80.00 194 ARG A CA 1
ATOM 1549 C C . ARG A 1 194 ? 13.555 4.551 -31.466 1.00 80.00 194 ARG A C 1
ATOM 1551 O O . ARG A 1 194 ? 14.282 4.084 -32.323 1.00 80.00 194 ARG A O 1
ATOM 1558 N N . GLU A 1 195 ? 12.229 4.574 -31.538 1.00 78.44 195 GLU A N 1
ATOM 1559 C CA . GLU A 1 195 ? 11.468 4.081 -32.694 1.00 78.44 195 GLU A CA 1
ATOM 1560 C C . GLU A 1 195 ? 11.506 5.054 -33.882 1.00 78.44 195 GLU A C 1
ATOM 1562 O O . GLU A 1 195 ? 11.346 4.636 -35.022 1.00 78.44 195 GLU A O 1
ATOM 1567 N N . ALA A 1 196 ? 11.757 6.342 -33.629 1.00 72.50 196 ALA A N 1
ATOM 1568 C CA . ALA A 1 196 ? 11.915 7.368 -34.661 1.00 72.50 196 ALA A CA 1
ATOM 1569 C C . ALA A 1 196 ? 13.328 7.443 -35.290 1.00 72.50 196 ALA A C 1
ATOM 1571 O O . ALA A 1 196 ? 13.572 8.329 -36.109 1.00 72.50 196 ALA A O 1
ATOM 1572 N N . LYS A 1 197 ? 14.264 6.578 -34.878 1.00 58.19 197 LYS A N 1
ATOM 1573 C CA . LYS A 1 197 ? 15.638 6.480 -35.403 1.00 58.19 197 LYS A CA 1
ATOM 1574 C C . LYS A 1 197 ? 15.818 5.192 -36.189 1.00 58.19 197 LYS A C 1
ATOM 1576 O O . LYS A 1 197 ? 16.557 5.253 -37.192 1.00 58.19 197 LYS A O 1
#

Foldseek 3Di:
DDLDPPVLVVLLVVLVVCVVVVNHDPVSVVSNVVSVVSSVVSVVVVVVVVVVVVVVCVVVVDDPVNVDPPVRVVVVCVVVPPDPPDDDPDPLPDDPQNPADFFFWQQDPDPPPDDGTDTDGPPLLVDDDDPRRGRCLPLVNPDVSCLVQLQDPVSRVVGTDPVNVVQCVDPVNVVVSVSSSVSSVVSVVVVVVVVVD

Secondary structure (DSSP, 8-state):
--SS-HHHHHHHHHHHHHHHTT---HHHHHHHHHHHHHHHHHHHHHHHHHHHHHHHHHHH---HHHHS-HHHHHHHHHHTT-----S-S---PPPGGGGSPEEEEE--SS-TTSPPPEEEETTGGGPPPBTTB--TT-GGG--HHHHHHTTSHHHHGGGB-HHHHHHHHSHHHHHHHHHHHHHHHHHHHHHHHHHT-

pLDDT: mean 78.88, std 14.4, range [39.84, 94.5]

Solvent-accessible surface area (backbone atoms only — not comparable to full-atom values): 11621 Å² total; per-residue (Å²): 136,80,57,52,56,72,67,58,42,56,50,48,54,52,46,52,54,27,51,76,68,70,70,54,52,72,71,53,52,52,51,48,52,51,52,51,52,47,35,54,50,39,48,51,52,51,49,54,50,50,56,49,50,53,49,49,55,62,70,61,62,74,48,69,76,78,80,37,54,73,64,58,53,51,49,52,44,60,75,66,70,57,72,78,74,79,91,76,76,72,80,73,73,79,52,85,34,73,80,39,61,59,28,34,48,49,73,49,97,49,66,103,88,46,72,76,62,48,70,42,33,49,70,52,83,73,54,73,63,46,102,88,40,79,37,72,74,38,74,96,60,43,58,65,69,46,65,70,40,39,81,44,70,76,61,39,54,88,32,41,33,77,64,19,52,60,42,46,71,37,72,69,30,38,53,52,53,50,51,45,38,51,53,35,51,52,44,49,55,55,49,54,60,58,75,77,106

Mean predicted aligned error: 17.71 Å